Protein AF-A0A0B7K736-F1 (afdb_monomer)

Nearest PDB structures (foldseek):
  8ovt-assembly2_B  TM=6.901E-01  e=2.475E-11  Yersinia enterocolitica
  8ovs-assembly2_BBB  TM=6.634E-01  e=2.984E-11  Yersinia enterocolitica
  4mix-assembly2_B  TM=6.981E-01  e=1.420E-10  Photorhabdus asymbiotica subsp. asymbiotica ATCC 43949
  8ovs-assembly1_AAA  TM=6.621E-01  e=4.916E-11  Yersinia enterocolitica
  7zvj-assembly1_B  TM=5.392E-01  e=9.570E-04  Homo sapiens

Solvent-accessible surface area (backbone atoms only — not comparable to full-atom values): 18495 Å² total; per-residue (Å²): 129,91,83,79,94,80,87,85,88,77,87,84,77,88,79,85,80,90,81,75,97,64,88,80,68,87,52,52,65,81,73,78,85,68,88,83,64,77,64,43,66,64,52,42,43,67,34,39,39,30,68,36,69,93,41,80,76,68,61,69,75,69,45,54,34,42,51,34,46,53,70,52,33,73,88,38,50,76,44,78,34,24,42,68,55,45,53,52,48,48,54,71,77,38,62,90,37,61,67,59,48,53,50,62,74,37,44,69,53,63,59,49,41,49,41,47,46,53,33,56,45,32,26,69,63,20,9,32,43,36,43,42,49,31,35,44,70,44,39,72,81,70,74,53,56,57,87,43,18,63,56,40,36,35,40,42,19,29,64,41,34,39,83,95,55,75,86,51,92,75,47,88,46,50,34,29,37,36,73,59,42,39,36,23,13,49,61,38,70,57,28,58,53,47,51,53,49,25,52,51,40,50,50,54,49,31,61,77,66,73,45,58,60,78,75,49,69,78,93,46,71,53,54,43,27,53,26,41,27,40,44,40,49,31,54,46,52,50,54,53,33,27,75,66,37,74,81,64,82,54,49,56,80,61,50,88,47,86,61,38,32,38,36,76,39,33,38,38,40,22,37,27,22,40,28,26,57,37,98,52,55,85,24,56,60,87,82,66,80,59,92,68,32,35,27,30,65,67,78,73,57,80,79,59,76,84,70,67,76,83,77,89,76,84,82,79,85,80,78,88,129

Structure (mmCIF, N/CA/C/O backbone):
data_AF-A0A0B7K736-F1
#
_entry.id   AF-A0A0B7K736-F1
#
loop_
_atom_site.group_PDB
_atom_site.id
_atom_site.type_symbol
_atom_site.label_atom_id
_atom_site.label_alt_id
_atom_site.label_comp_id
_atom_site.label_asym_id
_atom_site.label_entity_id
_atom_site.label_seq_id
_atom_site.pdbx_PDB_ins_code
_atom_site.Cartn_x
_atom_site.Cartn_y
_atom_site.Cartn_z
_atom_site.occupancy
_atom_site.B_iso_or_equiv
_atom_site.auth_seq_id
_atom_site.auth_comp_id
_atom_site.auth_asym_id
_atom_site.auth_atom_id
_atom_site.pdbx_PDB_model_num
ATOM 1 N N . MET A 1 1 ? 11.715 0.393 30.529 1.00 27.55 1 MET A N 1
ATOM 2 C CA . MET A 1 1 ? 12.473 -0.880 30.480 1.00 27.55 1 MET A CA 1
ATOM 3 C C . MET A 1 1 ? 12.121 -1.551 29.162 1.00 27.55 1 MET A C 1
ATOM 5 O O . MET A 1 1 ? 10.945 -1.499 28.830 1.00 27.55 1 MET A O 1
ATOM 9 N N . PRO A 1 2 ? 13.074 -2.074 28.374 1.00 26.97 2 PRO A N 1
ATOM 10 C CA . PRO A 1 2 ? 12.744 -2.653 27.073 1.00 26.97 2 PRO A CA 1
ATOM 11 C C . PRO A 1 2 ? 11.908 -3.926 27.270 1.00 26.97 2 PRO A C 1
ATOM 13 O O . PRO A 1 2 ? 12.270 -4.786 28.073 1.00 26.97 2 PRO A O 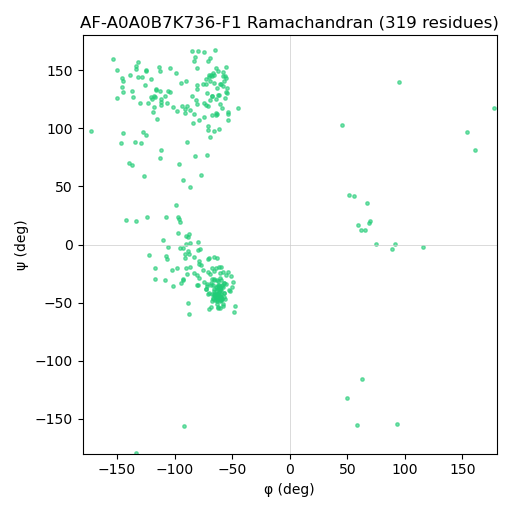1
ATOM 16 N N . VAL A 1 3 ? 10.763 -3.993 26.589 1.00 30.11 3 VAL A N 1
ATOM 17 C CA . VAL A 1 3 ? 9.791 -5.093 26.674 1.00 30.11 3 VAL A CA 1
ATOM 18 C C . VAL A 1 3 ? 10.262 -6.253 25.792 1.00 30.11 3 VAL A C 1
ATOM 20 O O . VAL A 1 3 ? 10.722 -6.053 24.670 1.00 30.11 3 VAL A O 1
ATOM 23 N N . ASN A 1 4 ? 10.208 -7.462 26.349 1.00 25.94 4 ASN A N 1
ATOM 24 C CA . ASN A 1 4 ? 10.739 -8.702 25.789 1.00 25.94 4 ASN A CA 1
ATOM 25 C C . ASN A 1 4 ? 9.665 -9.420 24.946 1.00 25.94 4 ASN A C 1
ATOM 27 O O . ASN A 1 4 ? 8.648 -9.844 25.490 1.00 25.94 4 ASN A O 1
ATOM 31 N N . PHE A 1 5 ? 9.898 -9.567 23.637 1.00 31.62 5 PHE A N 1
ATOM 32 C CA . PHE A 1 5 ? 8.978 -10.160 22.651 1.00 31.62 5 PHE A CA 1
ATOM 33 C C . PHE A 1 5 ? 9.100 -11.693 22.536 1.00 31.62 5 PHE A C 1
ATOM 35 O O . PHE A 1 5 ? 9.180 -12.250 21.445 1.00 31.62 5 PHE A O 1
ATOM 42 N N . GLU A 1 6 ? 9.070 -12.411 23.656 1.00 30.95 6 GLU A N 1
ATOM 43 C CA . GLU A 1 6 ? 8.929 -13.871 23.641 1.00 30.95 6 GLU A CA 1
ATOM 44 C C . GLU A 1 6 ? 7.740 -14.299 24.498 1.00 30.95 6 GLU A C 1
ATOM 46 O O . GLU A 1 6 ? 7.874 -14.470 25.709 1.00 30.95 6 GLU A O 1
ATOM 51 N N . ARG A 1 7 ? 6.578 -14.478 23.849 1.00 29.58 7 ARG A N 1
ATOM 52 C CA . ARG A 1 7 ? 5.563 -15.531 24.091 1.00 29.58 7 ARG A CA 1
ATOM 53 C C . ARG A 1 7 ? 4.178 -15.071 23.649 1.00 29.58 7 ARG A C 1
ATOM 55 O O . ARG A 1 7 ? 3.442 -14.525 24.455 1.00 29.58 7 ARG A O 1
ATOM 62 N N . LEU A 1 8 ? 3.773 -15.449 22.441 1.00 30.67 8 LEU A N 1
ATOM 63 C CA . LEU A 1 8 ? 2.373 -15.751 22.136 1.00 30.67 8 LEU A CA 1
ATOM 64 C C . LEU A 1 8 ? 2.351 -16.896 21.114 1.00 30.67 8 LEU A C 1
ATOM 66 O O . LEU A 1 8 ? 2.547 -16.687 19.923 1.00 30.67 8 LEU A O 1
ATOM 70 N N . HIS A 1 9 ? 2.192 -18.130 21.597 1.00 29.41 9 HIS A N 1
ATOM 71 C CA . HIS A 1 9 ? 1.793 -19.269 20.768 1.00 29.41 9 HIS A CA 1
ATOM 72 C C . HIS A 1 9 ? 0.285 -19.454 20.951 1.00 29.41 9 HIS A C 1
ATOM 74 O O . HIS A 1 9 ? -0.160 -19.786 22.049 1.00 29.41 9 HIS A O 1
ATOM 80 N N . SER A 1 10 ? -0.485 -19.245 19.884 1.00 29.62 10 SER A N 1
ATOM 81 C CA . SER A 1 10 ? -1.854 -19.756 19.745 1.00 29.62 10 SER A CA 1
ATOM 82 C C . SER A 1 10 ? -1.878 -20.811 18.632 1.00 29.62 10 SER A C 1
ATOM 84 O O . SER A 1 10 ? -1.040 -20.747 17.732 1.00 29.62 10 SER A O 1
ATOM 86 N N . PRO A 1 11 ? -2.760 -21.821 18.720 1.00 28.23 11 PRO A N 1
ATOM 87 C CA . PRO A 1 11 ? -2.619 -23.072 17.980 1.00 28.23 11 PRO A CA 1
ATOM 88 C C . PRO A 1 11 ? -2.889 -22.904 16.480 1.00 28.23 11 PRO A C 1
ATOM 90 O O . PRO A 1 11 ? -3.916 -22.361 16.076 1.00 28.23 11 PRO A O 1
ATOM 93 N N . GLU A 1 12 ? -1.964 -23.410 15.664 1.00 29.53 12 GLU A N 1
ATOM 94 C CA . GLU A 1 12 ? -2.077 -23.473 14.208 1.00 29.53 12 GLU A CA 1
ATOM 95 C C . GLU A 1 12 ? -3.186 -24.452 13.790 1.00 29.53 12 GLU A C 1
ATOM 97 O O . GLU A 1 12 ? -3.209 -25.614 14.201 1.00 29.53 12 GLU A O 1
ATOM 102 N N . VAL A 1 13 ? -4.105 -23.983 12.944 1.00 29.64 13 VAL A N 1
ATOM 103 C CA . VAL A 1 13 ? -5.020 -24.842 12.184 1.00 29.64 13 VAL A CA 1
ATOM 104 C C . VAL A 1 13 ? -4.251 -25.347 10.957 1.00 29.64 13 VAL A C 1
ATOM 106 O O . VAL A 1 13 ? -3.737 -24.519 10.202 1.00 29.64 13 VAL A O 1
ATOM 109 N N . PRO A 1 14 ? -4.135 -26.666 10.726 1.00 27.55 14 PRO A N 1
ATOM 110 C CA . PRO A 1 14 ? -3.325 -27.180 9.631 1.00 27.55 14 PRO A CA 1
ATOM 111 C C . PRO A 1 14 ? -4.017 -26.933 8.286 1.00 27.55 14 PRO A C 1
ATOM 113 O O . PRO A 1 14 ? -5.113 -27.433 8.034 1.00 27.55 14 PRO A O 1
ATOM 116 N N . VAL A 1 15 ? -3.350 -26.182 7.409 1.00 32.53 15 VAL A N 1
ATOM 117 C CA . VAL A 1 15 ? -3.681 -26.095 5.982 1.00 32.53 15 VAL A CA 1
ATOM 118 C C . VAL A 1 15 ? -2.865 -27.168 5.266 1.00 32.53 15 VAL A C 1
ATOM 120 O O . VAL A 1 15 ? -1.637 -27.118 5.251 1.00 32.53 15 VAL A O 1
ATOM 123 N N . THR A 1 16 ? -3.534 -28.176 4.712 1.00 29.05 16 THR A N 1
ATOM 124 C CA . THR A 1 16 ? -2.887 -29.241 3.939 1.00 29.05 16 THR A CA 1
ATOM 125 C C . THR A 1 16 ? -2.569 -28.740 2.531 1.00 29.05 16 THR A C 1
ATOM 127 O O . THR A 1 16 ? -3.473 -28.599 1.709 1.00 29.05 16 THR A O 1
ATOM 130 N N . TYR A 1 17 ? -1.289 -28.490 2.253 1.00 36.19 17 TYR A N 1
ATOM 131 C CA . TYR A 1 17 ? -0.760 -28.226 0.912 1.00 36.19 17 TYR A CA 1
ATOM 132 C C . TYR A 1 17 ? -0.195 -29.516 0.304 1.00 36.19 17 TYR A C 1
ATOM 134 O O . TYR A 1 17 ? 1.014 -29.661 0.135 1.00 36.19 17 TYR A O 1
ATOM 142 N N . ASP A 1 18 ? -1.066 -30.468 -0.024 1.00 32.75 18 ASP A N 1
ATOM 143 C CA . ASP A 1 18 ? -0.660 -31.655 -0.782 1.00 32.75 18 ASP A CA 1
ATOM 144 C C . ASP A 1 18 ? -0.791 -31.379 -2.284 1.00 32.75 18 ASP A C 1
ATOM 146 O O . ASP A 1 18 ? -1.847 -31.595 -2.879 1.00 32.75 18 ASP A O 1
ATOM 150 N N . ASN A 1 19 ? 0.287 -30.832 -2.862 1.00 31.78 19 ASN A N 1
ATOM 151 C CA . ASN A 1 19 ? 0.859 -31.162 -4.182 1.00 31.78 19 ASN A CA 1
ATOM 152 C C . ASN A 1 19 ? 1.766 -30.023 -4.685 1.00 31.78 19 ASN A C 1
ATOM 154 O O . ASN A 1 19 ? 1.366 -29.231 -5.533 1.00 31.78 19 ASN A O 1
ATOM 158 N N . LEU A 1 20 ? 3.016 -29.975 -4.218 1.00 34.75 20 LEU A N 1
ATOM 159 C CA . LEU A 1 20 ? 4.097 -29.251 -4.899 1.00 34.75 20 LEU A CA 1
ATOM 160 C C . LEU A 1 20 ? 5.342 -30.138 -4.947 1.00 34.75 20 LEU A C 1
ATOM 162 O O . LEU A 1 20 ? 6.200 -30.121 -4.067 1.00 34.75 20 LEU A O 1
ATOM 166 N N . ALA A 1 21 ? 5.429 -30.948 -5.999 1.00 35.91 21 ALA A N 1
ATOM 167 C CA . ALA A 1 21 ? 6.662 -31.612 -6.387 1.00 35.91 21 ALA A CA 1
ATOM 168 C C . ALA A 1 21 ? 7.529 -30.646 -7.212 1.00 35.91 21 ALA A C 1
ATOM 170 O O . ALA A 1 21 ? 7.598 -30.769 -8.426 1.00 35.91 21 ALA A O 1
ATOM 171 N N . SER A 1 22 ? 8.177 -29.695 -6.536 1.00 36.41 22 SER A N 1
ATOM 172 C CA . SER A 1 22 ? 9.460 -29.079 -6.918 1.00 36.41 22 SER A CA 1
ATOM 173 C C . SER A 1 22 ? 9.793 -28.006 -5.887 1.00 36.41 22 SER A C 1
ATOM 175 O O . SER A 1 22 ? 9.049 -27.043 -5.737 1.00 36.41 22 SER A O 1
ATOM 177 N N . THR A 1 23 ? 10.897 -28.161 -5.164 1.00 34.38 23 THR A N 1
ATOM 178 C CA . THR A 1 23 ? 11.440 -27.115 -4.292 1.00 34.38 23 THR A CA 1
ATOM 179 C C . THR A 1 23 ? 11.732 -25.863 -5.136 1.00 34.38 23 THR A C 1
ATOM 181 O O . THR A 1 23 ? 12.569 -25.966 -6.039 1.00 34.38 23 THR A O 1
ATOM 184 N N . PRO A 1 24 ? 11.091 -24.703 -4.891 1.00 34.94 24 PRO A N 1
ATOM 185 C CA . PRO A 1 24 ? 11.403 -23.482 -5.628 1.00 34.94 24 PRO A CA 1
ATOM 186 C C . PRO A 1 24 ? 12.795 -22.970 -5.243 1.00 34.94 24 PRO A C 1
ATOM 188 O O . PRO A 1 24 ? 13.205 -23.048 -4.081 1.00 34.94 24 PRO A O 1
ATOM 191 N N . LYS A 1 25 ? 13.541 -22.474 -6.232 1.00 39.88 25 LYS A N 1
ATOM 192 C CA . LYS A 1 25 ? 14.768 -21.698 -6.012 1.00 39.88 25 LYS A CA 1
ATOM 193 C C . LYS A 1 25 ? 14.379 -20.255 -5.679 1.00 39.88 25 LYS A C 1
ATOM 195 O O . LYS A 1 25 ? 13.341 -19.788 -6.127 1.00 39.88 25 LYS A O 1
ATOM 200 N N . LEU A 1 26 ? 15.236 -19.586 -4.910 1.00 41.50 26 LEU A N 1
ATOM 201 C CA . LEU A 1 26 ? 15.094 -18.192 -4.493 1.00 41.50 26 LEU A CA 1
ATOM 202 C C . LEU A 1 26 ? 14.676 -17.296 -5.669 1.00 41.50 26 LEU A C 1
ATOM 204 O O . LEU A 1 26 ? 15.454 -17.212 -6.615 1.00 41.50 26 LEU A O 1
ATOM 208 N N . GLY A 1 27 ? 13.493 -16.674 -5.570 1.00 51.84 27 GLY A N 1
ATOM 209 C CA . GLY A 1 27 ? 12.915 -15.716 -6.522 1.00 51.84 27 GLY A CA 1
ATOM 210 C C . GLY A 1 27 ? 13.017 -16.143 -7.987 1.00 51.84 27 GLY A C 1
ATOM 211 O O . GLY A 1 27 ? 14.066 -15.989 -8.610 1.00 51.84 27 GLY A O 1
ATOM 212 N N . GLU A 1 28 ? 11.928 -16.633 -8.579 1.00 63.75 28 GLU A N 1
ATOM 213 C CA . GLU A 1 28 ? 11.922 -16.821 -10.030 1.00 63.75 28 GLU A CA 1
ATOM 214 C C . GLU A 1 28 ? 12.048 -15.449 -10.696 1.00 63.75 28 GLU A C 1
ATOM 216 O O . GLU A 1 28 ? 11.191 -14.573 -10.549 1.00 63.75 28 GLU A O 1
ATOM 221 N N . VAL A 1 29 ? 13.188 -15.250 -11.357 1.00 57.66 29 VAL A N 1
ATOM 222 C CA . VAL A 1 29 ? 13.453 -14.082 -12.185 1.00 57.66 29 VAL A CA 1
ATOM 223 C C . VAL A 1 29 ? 12.445 -14.090 -13.321 1.00 57.66 29 VAL A C 1
ATOM 225 O O . VAL A 1 29 ? 12.332 -15.079 -14.048 1.00 57.66 29 VAL A O 1
ATOM 228 N N . VAL A 1 30 ? 11.756 -12.968 -13.513 1.00 63.84 30 VAL A N 1
ATOM 229 C CA . VAL A 1 30 ? 10.909 -12.759 -14.687 1.00 63.84 30 VAL A CA 1
ATOM 230 C C . VAL A 1 30 ? 11.808 -12.547 -15.915 1.00 63.84 30 VAL A C 1
ATOM 232 O O . VAL A 1 30 ? 12.014 -11.422 -16.363 1.00 63.84 30 VAL A O 1
ATOM 235 N N . SER A 1 31 ? 12.388 -13.617 -16.462 1.00 41.41 31 SER A N 1
ATOM 236 C CA . SER A 1 31 ? 13.171 -13.556 -17.702 1.00 41.41 31 SER A CA 1
ATOM 237 C C . SER A 1 31 ? 12.536 -14.409 -18.798 1.00 41.41 31 SER A C 1
ATOM 239 O O . SER A 1 31 ? 12.477 -15.629 -18.673 1.00 41.41 31 SER A O 1
ATOM 241 N N . GLY A 1 32 ? 12.141 -13.755 -19.896 1.00 47.31 32 GLY A N 1
ATOM 242 C CA . GLY A 1 32 ? 11.744 -14.386 -21.159 1.00 47.31 32 GLY A CA 1
ATOM 243 C C . GLY A 1 32 ? 10.241 -14.623 -21.330 1.00 47.31 32 GLY A C 1
ATOM 244 O O . GLY A 1 32 ? 9.538 -15.002 -20.402 1.00 47.31 32 GLY A O 1
ATOM 245 N N . GLU A 1 33 ? 9.747 -14.393 -22.547 1.00 42.97 33 GLU A N 1
ATOM 246 C CA . GLU A 1 33 ? 8.453 -14.909 -22.997 1.00 42.97 33 GLU A CA 1
ATOM 247 C C . GLU A 1 33 ? 8.542 -16.444 -23.009 1.00 42.97 33 GLU A C 1
ATOM 249 O O . GLU A 1 33 ? 9.287 -17.013 -23.810 1.00 42.97 33 GLU A O 1
ATOM 254 N N . GLU A 1 34 ? 7.821 -17.138 -22.124 1.00 50.16 34 GLU A N 1
ATOM 255 C CA . GLU A 1 34 ? 7.620 -18.578 -22.297 1.00 50.16 34 GLU A CA 1
ATOM 256 C C . GLU A 1 34 ? 6.669 -18.793 -23.482 1.00 50.16 34 GLU A C 1
ATOM 258 O O . GLU A 1 34 ? 5.447 -18.659 -23.369 1.00 50.16 34 GLU A O 1
ATOM 263 N N . GLU A 1 35 ? 7.242 -19.092 -24.653 1.00 42.97 35 GLU A N 1
ATOM 264 C CA . GLU A 1 35 ? 6.481 -19.471 -25.842 1.00 42.97 35 GLU A CA 1
ATOM 265 C C . GLU A 1 35 ? 5.541 -20.645 -25.509 1.00 42.97 35 GLU A C 1
ATOM 267 O O . GLU A 1 35 ? 5.979 -21.768 -25.260 1.00 42.97 35 GLU A O 1
ATOM 272 N N . GLY A 1 36 ? 4.228 -20.391 -25.530 1.00 49.69 36 GLY A N 1
ATOM 273 C CA . GLY A 1 36 ? 3.194 -21.424 -25.402 1.00 49.69 36 GLY A CA 1
ATOM 274 C C . GLY A 1 36 ? 2.298 -21.339 -24.164 1.00 49.69 36 GLY A C 1
ATOM 275 O O . GLY A 1 36 ? 1.364 -22.139 -24.065 1.00 49.69 36 GLY A O 1
ATOM 276 N N . VAL A 1 37 ? 2.507 -20.381 -23.255 1.00 51.75 37 VAL A N 1
ATOM 277 C CA . VAL A 1 37 ? 1.574 -20.139 -22.140 1.00 51.75 37 VAL A CA 1
ATOM 278 C C . VAL A 1 37 ? 0.389 -19.303 -22.633 1.00 51.75 37 VAL A C 1
ATOM 280 O O . VAL A 1 37 ? 0.553 -18.199 -23.147 1.00 51.75 37 VAL A O 1
ATOM 283 N N . VAL A 1 38 ? -0.829 -19.836 -22.498 1.00 51.16 38 VAL A N 1
ATOM 284 C CA . VAL A 1 38 ? -2.063 -19.070 -22.736 1.00 51.16 38 VAL A CA 1
ATOM 285 C C . VAL A 1 38 ? -2.194 -18.041 -21.607 1.00 51.16 38 VAL A C 1
ATOM 287 O O . VAL A 1 38 ? -2.197 -18.466 -20.449 1.00 51.16 38 VAL A O 1
ATOM 290 N N . PRO A 1 39 ? -2.315 -16.729 -21.894 1.00 55.59 39 PRO A N 1
ATOM 291 C CA . PRO A 1 39 ? -2.444 -15.718 -20.850 1.00 55.59 39 PRO A CA 1
ATOM 292 C C . PRO A 1 39 ? -3.631 -16.036 -19.936 1.00 55.59 39 PRO A C 1
ATOM 294 O O . PRO A 1 39 ? -4.753 -16.246 -20.406 1.00 55.59 39 PRO A O 1
ATOM 297 N N . GLY A 1 40 ? -3.380 -16.098 -18.629 1.00 64.19 40 GLY A N 1
ATOM 298 C CA . GLY A 1 40 ? -4.451 -16.103 -17.637 1.00 64.19 40 GLY A CA 1
ATOM 299 C C . GLY A 1 40 ? -5.111 -14.724 -17.567 1.00 64.19 40 GLY A C 1
ATOM 300 O O . GLY A 1 40 ? -4.499 -13.720 -17.917 1.00 64.19 40 GLY A O 1
ATOM 301 N N . ASN A 1 41 ? -6.351 -14.647 -17.085 1.00 83.31 41 ASN A N 1
ATOM 302 C CA . ASN A 1 41 ? -6.919 -13.350 -16.715 1.00 83.31 41 ASN A CA 1
ATOM 303 C C . ASN A 1 41 ? -6.258 -12.861 -15.420 1.00 83.31 41 ASN A C 1
ATOM 305 O O . ASN A 1 41 ? -6.026 -13.668 -14.518 1.00 83.31 41 ASN A O 1
ATOM 309 N N . SER A 1 42 ? -6.010 -11.551 -15.314 1.00 90.56 42 SER A N 1
ATOM 310 C CA . SER A 1 42 ? -5.527 -10.935 -14.073 1.00 90.56 42 SER A CA 1
ATOM 311 C C . SER A 1 42 ? -6.449 -11.270 -12.898 1.00 90.56 42 SER A C 1
ATOM 313 O O . SER A 1 42 ? -7.674 -11.163 -13.008 1.00 90.5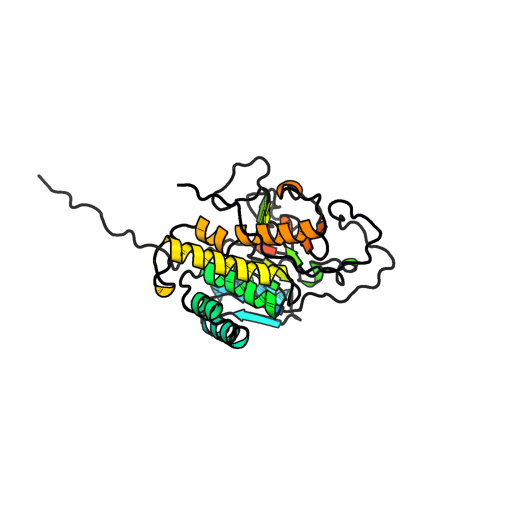6 42 SER A O 1
ATOM 315 N N . LEU A 1 43 ? -5.862 -11.640 -11.758 1.00 95.44 43 LEU A N 1
ATOM 316 C CA . LEU A 1 43 ? -6.588 -11.831 -10.498 1.00 95.44 43 LEU A CA 1
ATOM 317 C C . LEU A 1 43 ? -6.813 -10.517 -9.732 1.00 95.44 43 LEU A C 1
ATOM 319 O O . LEU A 1 43 ? -7.559 -10.501 -8.751 1.00 95.44 43 LEU A O 1
ATOM 323 N N . ILE A 1 44 ? -6.166 -9.427 -10.153 1.00 98.19 44 ILE A N 1
ATOM 324 C CA . ILE A 1 44 ? -6.284 -8.101 -9.544 1.00 98.19 44 ILE A CA 1
ATOM 325 C C . ILE A 1 44 ? -7.445 -7.354 -10.223 1.00 98.19 44 ILE A C 1
ATOM 327 O O . ILE A 1 44 ? -7.395 -7.136 -11.434 1.00 98.19 44 ILE A O 1
ATOM 331 N N . PRO A 1 45 ? -8.494 -6.951 -9.479 1.00 98.19 45 PRO A N 1
ATOM 332 C CA . PRO A 1 45 ? -9.627 -6.213 -10.034 1.00 98.19 45 PRO A CA 1
ATOM 333 C C . PRO A 1 45 ? -9.226 -4.897 -10.709 1.00 98.19 45 PRO A C 1
ATOM 335 O O . PRO A 1 45 ? -8.359 -4.177 -10.218 1.00 98.19 45 PRO A O 1
ATOM 338 N N . GLN A 1 46 ? -9.927 -4.526 -11.783 1.00 98.06 46 GLN A N 1
ATOM 339 C CA . GLN A 1 46 ? -9.725 -3.260 -12.502 1.00 98.06 46 GLN A CA 1
ATOM 340 C C . GLN A 1 46 ? -10.358 -2.066 -11.763 1.00 98.06 46 GLN A C 1
ATOM 342 O O . GLN A 1 46 ? -11.261 -1.393 -12.263 1.00 98.06 46 GLN A O 1
ATOM 347 N N . LYS A 1 47 ? -9.905 -1.832 -10.528 1.00 98.75 47 LYS A N 1
ATOM 348 C CA . LYS A 1 47 ? -10.346 -0.745 -9.647 1.00 98.75 47 LYS A CA 1
ATOM 349 C C . LYS A 1 47 ? -9.144 0.059 -9.175 1.00 98.75 47 LYS A C 1
ATOM 351 O O . LYS A 1 47 ? -8.130 -0.528 -8.810 1.00 98.75 47 LYS A O 1
ATOM 356 N N . ILE A 1 48 ? -9.263 1.382 -9.156 1.00 98.81 48 ILE A N 1
ATOM 357 C CA . ILE A 1 48 ? -8.252 2.307 -8.638 1.00 98.81 48 ILE A CA 1
ATOM 358 C C . ILE A 1 48 ? -8.846 3.078 -7.465 1.00 98.81 48 ILE A C 1
ATOM 360 O O . ILE A 1 48 ? -9.897 3.713 -7.584 1.00 98.81 48 ILE A O 1
ATOM 364 N N . TRP A 1 49 ? -8.128 3.062 -6.351 1.00 98.69 49 TRP A N 1
ATOM 365 C CA . TRP A 1 49 ? -8.480 3.719 -5.105 1.00 98.69 49 TRP A CA 1
ATOM 366 C C . TRP A 1 49 ? -7.437 4.776 -4.768 1.00 98.69 49 TRP A C 1
ATOM 368 O O . TRP A 1 49 ? -6.249 4.476 -4.666 1.00 98.69 49 TRP A O 1
ATOM 378 N N . GLN A 1 50 ? -7.888 6.002 -4.529 1.00 97.88 50 GLN A N 1
ATOM 379 C CA . GLN A 1 50 ? -7.077 7.039 -3.893 1.00 97.88 50 GLN A CA 1
ATOM 380 C C . GLN A 1 50 ? -7.820 7.569 -2.670 1.00 97.88 50 GLN A C 1
ATOM 382 O O . GLN A 1 50 ? -9.052 7.576 -2.644 1.00 97.88 50 GLN A O 1
ATOM 387 N N . ILE A 1 51 ? -7.092 8.001 -1.641 1.00 95.94 51 ILE A N 1
ATOM 388 C CA . ILE A 1 51 ? -7.673 8.419 -0.360 1.00 95.94 51 ILE A CA 1
ATOM 389 C C . ILE A 1 51 ? -7.395 9.902 -0.109 1.00 95.94 51 ILE A C 1
ATOM 391 O O . ILE A 1 51 ? -6.267 10.363 -0.237 1.00 95.94 51 ILE A O 1
ATOM 395 N N . MET A 1 52 ? -8.441 10.629 0.290 1.00 90.69 52 MET A N 1
ATOM 396 C CA . MET A 1 52 ? -8.393 12.008 0.779 1.00 90.69 52 MET A CA 1
ATOM 397 C C . MET A 1 52 ? -9.292 12.153 2.007 1.00 90.69 52 MET A C 1
ATOM 399 O O . MET A 1 52 ? -10.341 12.802 1.982 1.00 90.69 52 MET A O 1
ATOM 403 N N . VAL A 1 53 ? -8.879 11.522 3.108 1.00 80.94 53 VAL A N 1
ATOM 404 C CA . VAL A 1 53 ? -9.519 11.749 4.408 1.00 80.94 53 VAL A CA 1
ATOM 405 C C . VAL A 1 53 ? -9.269 13.185 4.876 1.00 80.94 53 VAL A C 1
ATOM 407 O O . VAL A 1 53 ? -8.242 13.793 4.580 1.00 80.94 53 VAL A O 1
ATOM 410 N N . ASN A 1 54 ? -10.233 13.740 5.602 1.00 78.81 54 ASN A N 1
ATOM 411 C CA . ASN A 1 54 ? -10.275 15.115 6.111 1.00 78.81 54 ASN A CA 1
ATOM 412 C C . ASN A 1 54 ? -10.356 16.222 5.050 1.00 78.81 54 ASN A C 1
ATOM 414 O O . ASN A 1 54 ? -10.229 17.401 5.380 1.00 78.81 54 ASN A O 1
ATOM 418 N N . ASN A 1 55 ? -10.633 15.875 3.792 1.00 79.19 55 ASN A N 1
ATOM 419 C CA . ASN A 1 55 ? -10.922 16.850 2.750 1.00 79.19 55 ASN A CA 1
ATOM 420 C C . ASN A 1 55 ? -11.948 16.298 1.751 1.00 79.19 55 ASN A C 1
ATOM 422 O O . ASN A 1 55 ? -11.590 15.735 0.720 1.00 79.19 55 ASN A O 1
ATOM 426 N N . ASP A 1 56 ? -13.237 16.476 2.054 1.00 80.94 56 ASP A N 1
ATOM 427 C CA . ASP A 1 56 ? -14.325 15.983 1.199 1.00 80.94 56 ASP A CA 1
ATOM 428 C C . ASP A 1 56 ? -14.485 16.760 -0.121 1.00 80.94 56 ASP A C 1
ATOM 430 O O . ASP A 1 56 ? -15.189 16.303 -1.020 1.00 80.94 56 ASP A O 1
ATOM 434 N N . ASN A 1 57 ? -13.842 17.924 -0.257 1.00 82.31 57 ASN A N 1
ATOM 435 C CA . ASN A 1 57 ? -13.895 18.739 -1.468 1.00 82.31 57 ASN A CA 1
ATOM 436 C C . ASN A 1 57 ? -12.510 19.332 -1.783 1.00 82.31 57 ASN A C 1
ATOM 438 O O . ASN A 1 57 ? -12.301 20.537 -1.598 1.00 82.31 57 ASN A O 1
ATOM 442 N N . PRO A 1 58 ? -11.546 18.492 -2.205 1.00 83.75 58 PRO A N 1
ATOM 443 C CA . PRO A 1 58 ? -10.184 18.936 -2.444 1.00 83.75 58 PRO A CA 1
ATOM 444 C C . PRO A 1 58 ? -10.108 19.881 -3.643 1.00 83.75 58 PRO A C 1
ATOM 446 O O . PRO A 1 58 ? -10.814 19.714 -4.639 1.00 83.75 58 PRO A O 1
ATOM 449 N N . ASP A 1 59 ? -9.209 20.863 -3.552 1.00 86.19 59 ASP A N 1
ATOM 450 C CA . ASP A 1 59 ? -8.847 21.706 -4.690 1.00 86.19 59 ASP A CA 1
ATOM 451 C C . ASP A 1 59 ? -8.374 20.808 -5.853 1.00 86.19 59 ASP A C 1
ATOM 453 O O . ASP A 1 59 ? -7.539 19.925 -5.624 1.00 86.19 59 ASP A O 1
ATOM 457 N N . PRO A 1 60 ? -8.869 21.002 -7.091 1.00 86.69 60 PRO A N 1
ATOM 458 C CA . PRO A 1 60 ? -8.419 20.245 -8.257 1.00 86.69 60 PRO A CA 1
ATOM 459 C C . PRO A 1 60 ? -6.897 20.197 -8.455 1.00 86.69 60 PRO A C 1
ATOM 461 O O . PRO A 1 60 ? -6.400 19.227 -9.026 1.00 86.69 60 PRO A O 1
ATOM 464 N N . GLU A 1 61 ? -6.149 21.200 -7.987 1.00 89.00 61 GLU A N 1
ATOM 465 C CA . GLU A 1 61 ? -4.682 21.197 -8.042 1.00 89.00 61 GLU A CA 1
ATOM 466 C C . GLU A 1 61 ? -4.052 20.135 -7.131 1.00 89.00 61 GLU A C 1
ATOM 468 O O . GLU A 1 61 ? -3.007 19.581 -7.468 1.00 89.00 61 GLU A O 1
ATOM 473 N N . ILE A 1 62 ? -4.701 19.783 -6.015 1.00 86.94 62 ILE A N 1
ATOM 474 C CA . ILE A 1 62 ? -4.266 18.677 -5.145 1.00 86.94 62 ILE A CA 1
ATOM 475 C C . ILE A 1 62 ? -4.401 17.334 -5.880 1.00 86.94 62 ILE A C 1
ATOM 477 O O . ILE A 1 62 ? -3.607 16.428 -5.659 1.00 86.94 62 ILE A O 1
ATOM 481 N N . LEU A 1 63 ? -5.365 17.225 -6.800 1.00 90.56 63 LEU A N 1
ATOM 482 C CA . LEU A 1 63 ? -5.614 16.039 -7.627 1.00 90.56 63 LEU A CA 1
ATOM 483 C C . LEU A 1 63 ? -4.926 16.119 -8.999 1.00 90.56 63 LEU A C 1
ATOM 485 O O . LEU A 1 63 ? -5.329 15.443 -9.950 1.00 90.56 63 LEU A O 1
ATOM 489 N N . ARG A 1 64 ? -3.913 16.977 -9.162 1.00 93.56 64 ARG A N 1
ATOM 490 C CA . ARG A 1 64 ? -3.228 17.125 -10.451 1.00 93.56 64 ARG A CA 1
ATOM 491 C C . ARG A 1 64 ? -2.649 15.794 -10.931 1.00 93.56 64 ARG A C 1
ATOM 493 O O . ARG A 1 64 ? -2.788 15.481 -12.113 1.00 93.56 64 ARG A O 1
ATOM 500 N N . ASP A 1 65 ? -2.050 15.023 -10.030 1.00 94.44 65 ASP A N 1
ATOM 501 C CA . ASP A 1 65 ? -1.323 13.804 -10.387 1.00 94.44 65 ASP A CA 1
ATOM 502 C C . ASP A 1 65 ? -2.283 12.612 -10.612 1.00 94.44 65 ASP A C 1
ATOM 504 O O . ASP A 1 65 ? -2.046 11.800 -11.511 1.00 94.44 65 ASP A O 1
ATOM 508 N N . THR A 1 66 ? -3.472 12.614 -9.982 1.00 95.56 66 THR A N 1
ATOM 509 C CA . THR A 1 66 ? -4.617 11.724 -10.292 1.00 95.56 66 THR A CA 1
ATOM 510 C C . THR A 1 66 ? -4.966 11.683 -11.783 1.00 95.56 66 THR A C 1
ATOM 512 O O . THR A 1 66 ? -5.390 10.648 -12.299 1.00 95.56 66 THR A O 1
ATOM 515 N N . LYS A 1 67 ? -4.771 12.786 -12.522 1.00 96.19 67 LYS A N 1
ATOM 516 C CA . LYS A 1 67 ? -5.063 12.842 -13.967 1.00 96.19 67 LYS A CA 1
ATOM 517 C C . LYS A 1 67 ? -4.302 11.771 -14.752 1.00 96.19 67 LYS A C 1
ATOM 519 O O . LYS A 1 67 ? -4.834 11.260 -15.735 1.00 96.19 67 LYS A O 1
ATOM 524 N N . SER A 1 68 ? -3.087 11.423 -14.323 1.00 97.69 68 SER A N 1
ATOM 525 C CA . SER A 1 68 ? -2.287 10.371 -14.959 1.00 97.69 68 SER A CA 1
ATOM 526 C C . SER A 1 68 ? -2.927 8.991 -14.796 1.00 97.69 68 SER A C 1
ATOM 528 O O . SER A 1 68 ? -3.050 8.264 -15.779 1.00 97.69 68 SER A O 1
ATOM 530 N N . TRP A 1 69 ? -3.428 8.672 -13.598 1.00 98.25 69 TRP A N 1
ATOM 531 C CA . TRP A 1 69 ? -4.127 7.422 -13.306 1.00 98.25 69 TRP A CA 1
ATOM 532 C C . TRP A 1 69 ? -5.376 7.253 -14.168 1.00 98.25 69 TRP A C 1
ATOM 534 O O . TRP A 1 69 ? -5.544 6.205 -14.785 1.00 98.25 69 TRP A O 1
ATOM 544 N N . LEU A 1 70 ? -6.198 8.300 -14.285 1.00 97.62 70 LEU A N 1
ATOM 545 C CA . LEU A 1 70 ? -7.399 8.285 -15.128 1.00 97.62 70 LEU A CA 1
ATOM 546 C C . LEU A 1 70 ? -7.069 8.159 -16.621 1.00 97.62 70 LEU A C 1
ATOM 548 O O . LEU A 1 70 ? -7.726 7.420 -17.347 1.00 97.62 70 LEU A O 1
ATOM 552 N N . ALA A 1 71 ? -6.050 8.882 -17.095 1.00 97.69 71 ALA A N 1
ATOM 553 C CA . ALA A 1 71 ? -5.684 8.890 -18.509 1.00 97.69 71 ALA A CA 1
ATOM 554 C C . ALA A 1 71 ? -5.031 7.577 -18.967 1.00 97.69 71 ALA A C 1
ATOM 556 O O . ALA A 1 71 ? -5.196 7.181 -20.119 1.00 97.69 71 ALA A O 1
ATOM 557 N N . ARG A 1 72 ? -4.266 6.919 -18.087 1.00 97.75 72 ARG A N 1
ATOM 558 C CA . ARG A 1 72 ? -3.574 5.658 -18.389 1.00 97.75 72 ARG A CA 1
ATOM 559 C C . ARG A 1 72 ? -4.472 4.433 -18.239 1.00 97.75 72 ARG A C 1
ATOM 561 O O . ARG A 1 72 ? -4.194 3.431 -18.882 1.00 97.75 72 ARG A O 1
ATOM 568 N N . ASN A 1 73 ? -5.525 4.516 -17.429 1.00 97.94 73 ASN A N 1
ATOM 569 C CA . ASN A 1 73 ? -6.361 3.377 -17.053 1.00 97.94 73 ASN A CA 1
ATOM 570 C C . ASN A 1 73 ? -7.840 3.676 -17.339 1.00 97.94 73 ASN A C 1
ATOM 572 O O . ASN A 1 73 ? -8.672 3.683 -16.437 1.00 97.94 73 ASN A O 1
ATOM 576 N N . ILE A 1 74 ? -8.162 3.971 -18.603 1.00 96.56 74 ILE A N 1
ATOM 577 C CA . ILE A 1 74 ? -9.502 4.421 -19.020 1.00 96.56 74 ILE A CA 1
ATOM 578 C C . ILE A 1 74 ? -10.615 3.407 -18.716 1.00 96.56 74 ILE A C 1
ATOM 580 O O . ILE A 1 74 ? -11.747 3.805 -18.448 1.00 96.56 74 ILE A O 1
ATOM 584 N N . ASP A 1 75 ? -10.279 2.118 -18.725 1.00 95.44 75 ASP A N 1
ATOM 585 C CA . ASP A 1 75 ? -11.221 1.021 -18.494 1.00 95.44 75 ASP A CA 1
ATOM 586 C C . ASP A 1 75 ? -11.336 0.631 -17.007 1.00 95.44 75 ASP A C 1
ATOM 588 O O . ASP A 1 75 ? -12.092 -0.275 -16.663 1.00 95.44 75 ASP A O 1
ATOM 592 N N . TYR A 1 76 ? -10.606 1.311 -16.113 1.00 98.19 76 TYR A N 1
ATOM 593 C CA . TYR A 1 76 ? -10.636 1.037 -14.677 1.00 98.19 76 TYR A CA 1
ATOM 594 C C . TYR A 1 76 ? -11.705 1.876 -13.974 1.00 98.19 76 TYR A C 1
ATOM 596 O O . TYR A 1 76 ? -11.869 3.073 -14.224 1.00 98.19 76 TYR A O 1
ATOM 604 N N . GLU A 1 77 ? -12.394 1.265 -13.012 1.00 98.44 77 GLU A N 1
ATOM 605 C CA . GLU A 1 77 ? -13.258 2.001 -12.092 1.00 98.44 77 GLU A CA 1
ATOM 606 C C . GLU A 1 77 ? -12.389 2.815 -11.128 1.00 98.44 77 GLU A C 1
ATOM 608 O O . GLU A 1 77 ? -11.601 2.257 -10.368 1.00 98.44 77 GLU A O 1
ATOM 613 N N . TYR A 1 78 ? -12.537 4.138 -11.130 1.00 98.31 78 TYR A N 1
ATOM 614 C CA . TYR A 1 78 ? -11.800 5.018 -10.228 1.00 98.31 78 TYR A CA 1
ATOM 615 C C . TYR A 1 78 ? -12.677 5.517 -9.079 1.00 98.31 78 TYR A C 1
ATOM 617 O O . TYR A 1 78 ? -13.749 6.086 -9.304 1.00 98.31 78 TYR A O 1
ATOM 625 N N . THR A 1 79 ? -12.165 5.414 -7.851 1.00 98.00 79 THR A N 1
ATOM 626 C CA . THR A 1 79 ? -12.787 6.002 -6.664 1.00 98.00 79 THR A CA 1
ATOM 627 C C . THR A 1 79 ? -11.794 6.822 -5.843 1.00 98.00 79 THR A C 1
ATOM 629 O O . THR A 1 79 ? -10.821 6.307 -5.296 1.00 98.00 79 THR A O 1
ATOM 632 N N . LEU A 1 80 ? -12.123 8.107 -5.665 1.00 97.06 80 LEU A N 1
ATOM 633 C CA . LEU A 1 80 ? -11.560 8.939 -4.603 1.00 97.06 80 LEU A CA 1
ATOM 634 C C . LEU A 1 80 ? -12.387 8.765 -3.322 1.00 97.06 80 LEU A C 1
ATOM 636 O O . LEU A 1 80 ? -13.575 9.124 -3.287 1.00 97.06 80 LEU A O 1
ATOM 640 N N . MET A 1 81 ? -11.750 8.219 -2.291 1.00 97.00 81 MET A N 1
ATOM 641 C CA . MET A 1 81 ? -12.303 7.986 -0.962 1.00 97.00 81 MET A CA 1
ATOM 642 C C . MET A 1 81 ? -12.186 9.256 -0.120 1.00 97.00 81 MET A C 1
ATOM 644 O O . MET A 1 81 ? -11.106 9.623 0.340 1.00 97.00 81 MET A O 1
ATOM 648 N N . SER A 1 82 ? -13.316 9.937 0.050 1.00 93.75 82 SER A N 1
ATOM 649 C CA . SER A 1 82 ? -13.465 11.076 0.957 1.00 93.75 82 SER A CA 1
ATOM 650 C C . SER A 1 82 ? -13.769 10.588 2.378 1.00 93.75 82 SER A C 1
ATOM 652 O O . SER A 1 82 ? -14.161 9.434 2.530 1.00 93.75 82 SER A O 1
ATOM 654 N N . THR A 1 83 ? -13.681 11.441 3.406 1.00 92.56 83 THR A N 1
ATOM 655 C CA . THR A 1 83 ? -14.029 11.064 4.794 1.00 92.56 83 THR A CA 1
ATOM 656 C C . THR A 1 83 ? -15.370 10.343 4.860 1.00 92.56 83 THR A C 1
ATOM 658 O O . THR A 1 83 ? -15.448 9.216 5.343 1.00 92.56 83 THR A O 1
ATOM 661 N N . LYS A 1 84 ? -16.410 10.954 4.280 1.00 93.06 84 LYS A N 1
ATOM 662 C CA . LYS A 1 84 ? -17.759 10.384 4.284 1.00 93.06 84 LYS A CA 1
ATOM 663 C C . LYS A 1 84 ? -17.819 9.012 3.604 1.00 93.06 84 LYS A C 1
ATOM 665 O O . LYS A 1 84 ? -18.395 8.084 4.164 1.00 93.06 84 LYS A O 1
ATOM 670 N N . LYS A 1 85 ? -17.231 8.873 2.410 1.00 95.94 85 LYS A N 1
ATOM 671 C CA . LYS A 1 85 ? -17.229 7.591 1.681 1.00 95.94 85 LYS A CA 1
ATOM 672 C C . LYS A 1 85 ? -16.465 6.513 2.439 1.00 95.94 85 LYS A C 1
ATOM 674 O O . LYS A 1 85 ? -16.857 5.352 2.404 1.00 95.94 85 LYS A O 1
ATOM 679 N N . SER A 1 86 ? -15.379 6.891 3.104 1.00 97.00 86 SER A N 1
ATOM 680 C CA . SER A 1 86 ? -14.570 5.979 3.898 1.00 97.00 86 SER A CA 1
ATOM 681 C C . SER A 1 86 ? -15.331 5.469 5.116 1.00 97.00 86 SER A C 1
ATOM 683 O O . SER A 1 86 ? -15.357 4.264 5.340 1.00 97.00 86 SER A O 1
ATOM 685 N N . ASP A 1 87 ? -16.006 6.348 5.857 1.00 95.25 87 ASP A N 1
ATOM 686 C CA . ASP A 1 87 ? -16.827 5.942 7.002 1.00 95.25 87 ASP A CA 1
ATOM 687 C C . ASP A 1 87 ? -18.000 5.048 6.554 1.00 95.25 87 ASP A C 1
ATOM 689 O O . ASP A 1 87 ? -18.253 4.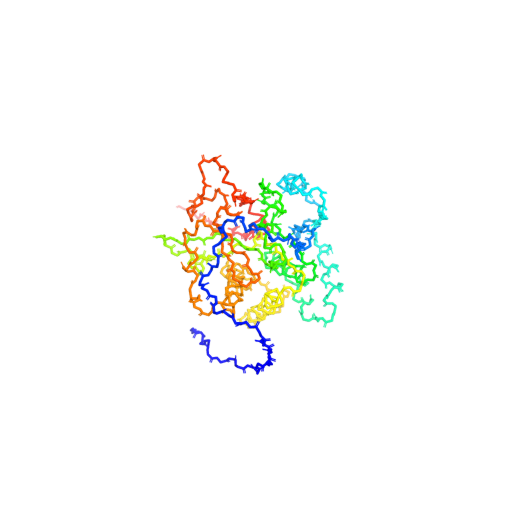005 7.156 1.00 95.25 87 ASP A O 1
ATOM 693 N N . GLU A 1 88 ? -18.669 5.388 5.444 1.00 97.00 88 GLU A N 1
ATOM 694 C CA . GLU A 1 88 ? -19.724 4.556 4.844 1.00 97.00 88 GLU A CA 1
ATOM 695 C C . GLU A 1 88 ? -19.200 3.179 4.403 1.00 97.00 88 GLU A C 1
ATOM 697 O O . GLU A 1 88 ? -19.866 2.165 4.625 1.00 97.00 88 GLU A O 1
ATOM 702 N N . PHE A 1 89 ? -18.007 3.124 3.805 1.00 98.25 89 PHE A N 1
ATOM 703 C CA . PHE A 1 89 ? -17.367 1.876 3.392 1.00 98.25 89 PHE A CA 1
ATOM 704 C C . PHE A 1 89 ? -17.064 0.982 4.596 1.00 98.25 89 PHE A C 1
ATOM 706 O O . PHE A 1 89 ? -17.470 -0.182 4.619 1.00 98.25 89 PHE A O 1
ATOM 713 N N . VAL A 1 90 ? -16.403 1.529 5.619 1.00 98.31 90 VAL A N 1
ATOM 714 C CA . VAL A 1 90 ? -16.045 0.775 6.825 1.00 98.31 90 VAL A CA 1
ATOM 715 C C . VAL A 1 90 ? -17.305 0.297 7.552 1.00 98.31 90 VAL A C 1
ATOM 717 O O . VAL A 1 90 ? -17.418 -0.890 7.851 1.00 98.31 90 VAL A O 1
ATOM 720 N N . GLN A 1 91 ? -18.311 1.159 7.721 1.00 97.94 91 GLN A N 1
ATOM 721 C CA . GLN A 1 91 ? -19.588 0.785 8.332 1.00 97.94 91 GLN A CA 1
ATOM 722 C C . GLN A 1 91 ? -20.319 -0.320 7.557 1.00 97.94 91 GLN A C 1
ATOM 724 O O . GLN A 1 91 ? -20.943 -1.185 8.168 1.00 97.94 91 GLN A O 1
ATOM 729 N N . LYS A 1 92 ? -20.275 -0.292 6.221 1.00 98.25 92 LYS A N 1
ATOM 730 C CA . LYS A 1 92 ? -20.947 -1.281 5.368 1.00 98.25 92 LYS A CA 1
ATOM 731 C C . LYS A 1 92 ? -20.273 -2.651 5.424 1.00 98.25 92 LYS A C 1
ATOM 733 O O . LYS A 1 92 ? -20.973 -3.659 5.432 1.00 98.25 92 LYS A O 1
ATOM 738 N N . HIS A 1 93 ? -18.942 -2.692 5.403 1.00 98.25 93 HIS A N 1
ATOM 739 C CA . HIS A 1 93 ? -18.188 -3.937 5.226 1.00 98.25 93 HIS A CA 1
ATOM 740 C C . HIS A 1 93 ? -17.689 -4.557 6.535 1.00 98.25 93 HIS A C 1
ATOM 742 O O . HIS A 1 93 ? -17.439 -5.757 6.569 1.00 98.25 93 HIS A O 1
ATOM 748 N N . TYR A 1 94 ? -17.595 -3.766 7.605 1.00 98.06 94 TYR A N 1
ATOM 749 C CA . TYR A 1 94 ? -17.058 -4.184 8.901 1.00 98.06 94 TYR A CA 1
ATOM 750 C C . TYR A 1 94 ? -18.052 -3.952 10.053 1.00 98.06 94 TYR A C 1
ATOM 752 O O . TYR A 1 94 ? -17.65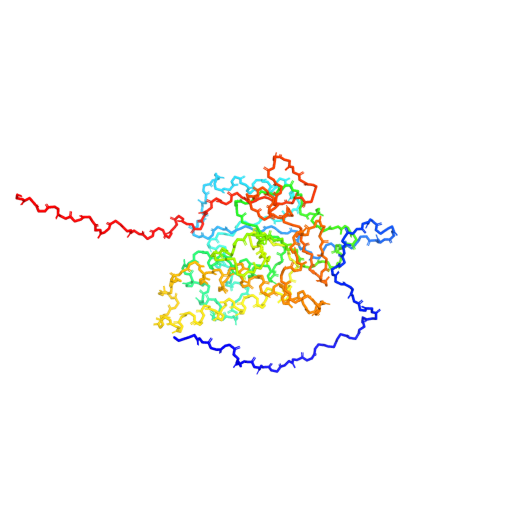1 -3.857 11.209 1.00 98.06 94 TYR A O 1
ATOM 760 N N . ALA A 1 95 ? -19.358 -3.894 9.749 1.00 97.06 95 ALA A N 1
ATOM 761 C CA . ALA A 1 95 ? -20.447 -3.722 10.722 1.00 97.06 95 ALA A CA 1
ATOM 762 C C . ALA A 1 95 ? -20.369 -4.703 11.912 1.00 97.06 95 ALA A C 1
ATOM 764 O O . ALA A 1 95 ? -20.680 -4.338 13.045 1.00 97.06 95 ALA A O 1
ATOM 765 N N . ASP A 1 96 ? -19.940 -5.937 11.635 1.00 97.75 96 ASP A N 1
ATOM 766 C CA . ASP A 1 96 ? -19.871 -7.038 12.599 1.00 97.75 96 ASP A CA 1
ATOM 767 C C . ASP A 1 96 ? -18.547 -7.071 13.396 1.00 97.75 96 ASP A C 1
ATOM 769 O O . ASP A 1 96 ? -18.359 -7.939 14.249 1.00 97.75 96 ASP A O 1
ATOM 773 N N . GLU A 1 97 ? -17.635 -6.119 13.163 1.00 98.19 97 GLU A N 1
ATOM 774 C CA . GLU A 1 97 ? -16.365 -5.960 13.886 1.00 98.19 97 GLU A CA 1
ATOM 775 C C . GLU A 1 97 ? -16.384 -4.666 14.727 1.00 98.19 97 GLU A C 1
ATOM 777 O O . GLU A 1 97 ? -15.732 -3.678 14.377 1.00 98.19 97 GLU A O 1
ATOM 782 N N . PRO A 1 98 ? -17.117 -4.630 15.860 1.00 97.50 98 PRO A N 1
ATOM 783 C CA . PRO A 1 98 ? -17.403 -3.390 16.586 1.00 97.50 98 PRO A CA 1
ATOM 784 C C . PRO A 1 98 ? -16.144 -2.655 17.053 1.00 97.50 98 PRO A C 1
ATOM 786 O O . PRO A 1 98 ? -16.109 -1.427 17.017 1.00 97.50 98 PRO A O 1
ATOM 789 N N . ARG A 1 99 ? -15.091 -3.387 17.440 1.00 97.38 99 ARG A N 1
ATOM 790 C CA . ARG A 1 99 ? -13.839 -2.764 17.884 1.00 97.38 99 ARG A CA 1
ATOM 791 C C . ARG A 1 99 ? -13.057 -2.123 16.735 1.00 97.38 99 ARG A C 1
ATOM 793 O O . ARG A 1 99 ? -12.490 -1.053 16.916 1.00 97.38 99 ARG A O 1
ATOM 800 N N . LEU A 1 100 ? -13.076 -2.727 15.544 1.00 98.56 100 LEU A N 1
ATOM 801 C CA . LEU A 1 100 ? -12.492 -2.132 14.339 1.00 98.56 100 LEU A CA 1
ATOM 802 C C . LEU A 1 100 ? -13.223 -0.835 13.987 1.00 98.56 100 LEU A C 1
ATOM 804 O O . LEU A 1 100 ? -12.570 0.181 13.759 1.00 98.56 100 LEU A O 1
ATOM 808 N N . LEU A 1 101 ? -14.563 -0.850 13.994 1.00 97.88 101 LEU A N 1
ATOM 809 C CA . LEU A 1 101 ? -15.370 0.347 13.738 1.00 97.88 101 LEU A CA 1
ATOM 810 C C . LEU A 1 101 ? -15.063 1.464 14.732 1.00 97.88 101 LEU A C 1
ATOM 812 O O . LEU A 1 101 ? -14.872 2.607 14.322 1.00 97.88 101 LEU A O 1
ATOM 816 N N . GLU A 1 102 ? -15.012 1.140 16.023 1.00 97.81 102 GLU A N 1
ATOM 817 C CA . GLU A 1 102 ? -14.713 2.095 17.088 1.00 97.81 102 GLU A CA 1
ATOM 818 C C . GLU A 1 102 ? -13.324 2.715 16.907 1.00 97.81 102 GLU A C 1
ATOM 820 O O . GLU A 1 102 ? -13.199 3.942 16.923 1.00 97.81 102 GLU A O 1
ATOM 825 N N . ILE A 1 103 ? -12.302 1.885 16.665 1.00 98.19 103 ILE A N 1
ATOM 826 C CA . ILE A 1 103 ? -10.937 2.355 16.417 1.00 98.19 103 ILE A CA 1
ATOM 827 C C . ILE A 1 103 ? -10.902 3.247 15.178 1.00 98.19 103 ILE A C 1
ATOM 829 O O . ILE A 1 103 ? -10.465 4.389 15.256 1.00 98.19 103 ILE A O 1
ATOM 833 N N . TYR A 1 104 ? -11.397 2.766 14.039 1.00 97.94 104 TYR A N 1
ATOM 834 C CA . TYR A 1 104 ? -11.336 3.498 12.777 1.00 97.94 104 TYR A CA 1
ATOM 835 C C . TYR A 1 104 ? -12.092 4.838 12.828 1.00 97.94 104 TYR A C 1
ATOM 837 O O . TYR A 1 104 ? -11.621 5.858 12.311 1.00 97.94 104 TYR A O 1
ATOM 845 N N . THR A 1 105 ? -13.267 4.852 13.463 1.00 95.50 105 THR A N 1
ATOM 846 C CA . THR A 1 105 ? -14.104 6.053 13.580 1.00 95.50 105 THR A CA 1
ATOM 847 C C . THR A 1 105 ? -13.399 7.129 14.400 1.00 95.50 105 THR A C 1
ATOM 849 O O . THR A 1 105 ? -13.359 8.283 13.971 1.00 95.50 105 THR A O 1
ATOM 852 N N . ASN A 1 106 ? -12.784 6.745 15.523 1.00 96.62 106 ASN A N 1
ATOM 853 C CA . ASN A 1 106 ? -12.158 7.668 16.471 1.00 96.62 106 ASN A CA 1
ATOM 854 C C . ASN A 1 106 ? -10.656 7.911 16.224 1.00 96.62 106 ASN A C 1
ATOM 856 O O . ASN A 1 106 ? -10.042 8.729 16.904 1.00 96.62 106 ASN A O 1
ATOM 860 N N . LEU A 1 107 ? -10.039 7.251 15.240 1.00 95.88 107 LEU A N 1
ATOM 861 C CA . LEU A 1 107 ? -8.626 7.444 14.917 1.00 95.88 107 LEU A CA 1
ATOM 862 C C . LEU A 1 107 ? -8.386 8.814 14.262 1.00 95.88 107 LEU A C 1
ATOM 864 O O . LEU A 1 107 ? -8.635 9.018 13.074 1.00 95.88 107 LEU A O 1
ATOM 868 N N . HIS A 1 108 ? -7.877 9.765 15.044 1.00 93.62 108 HIS A N 1
ATOM 869 C CA . HIS A 1 108 ? -7.700 11.150 14.600 1.00 93.62 108 HIS A CA 1
ATOM 870 C C . HIS A 1 108 ? -6.479 11.389 13.711 1.00 93.62 108 HIS A C 1
ATOM 872 O O . HIS A 1 108 ? -6.504 12.306 12.888 1.00 93.62 108 HIS A O 1
ATOM 878 N N . ASN A 1 109 ? -5.411 10.600 13.871 1.00 95.12 109 ASN A N 1
ATOM 879 C CA . ASN A 1 109 ? -4.237 10.736 13.018 1.00 95.12 109 ASN A CA 1
ATOM 880 C C . ASN A 1 109 ? -4.610 10.319 11.587 1.00 95.12 109 ASN A C 1
ATOM 882 O O . ASN A 1 109 ? -4.871 9.145 11.318 1.00 95.12 109 ASN A O 1
ATOM 886 N N . THR A 1 110 ? -4.638 11.291 10.673 1.00 93.31 110 THR A N 1
ATOM 887 C CA . THR A 1 110 ? -5.024 11.084 9.266 1.00 93.31 110 THR A CA 1
ATOM 888 C C . THR A 1 110 ? -4.175 10.039 8.587 1.00 93.31 110 THR A C 1
ATOM 890 O O . THR A 1 110 ? -4.669 9.324 7.714 1.00 93.31 110 THR A O 1
ATOM 893 N N . GLY A 1 111 ? -2.910 9.958 8.991 1.00 93.69 111 GLY A N 1
ATOM 894 C CA . GLY A 1 111 ? -1.988 9.039 8.389 1.00 93.69 111 GLY A CA 1
ATOM 895 C C . GLY A 1 111 ? -2.301 7.594 8.731 1.00 93.69 111 GLY A C 1
ATOM 896 O O . GLY A 1 111 ? -2.600 6.801 7.843 1.00 93.69 111 GLY A O 1
ATOM 897 N N . MET A 1 112 ? -2.372 7.294 10.025 1.00 97.31 112 MET A N 1
ATOM 898 C CA . MET A 1 112 ? -2.766 5.971 10.503 1.00 97.31 112 MET A CA 1
ATOM 899 C C . MET A 1 112 ? -4.161 5.573 10.004 1.00 97.31 112 MET A C 1
ATOM 901 O O . MET A 1 112 ? -4.391 4.414 9.659 1.00 97.31 112 MET A O 1
ATOM 905 N N . LYS A 1 113 ? -5.096 6.532 9.917 1.00 97.31 113 LYS A N 1
ATOM 906 C CA . LYS A 1 113 ? -6.441 6.288 9.379 1.00 97.31 113 LYS A CA 1
ATOM 907 C C . LYS A 1 113 ? -6.417 5.943 7.887 1.00 97.31 113 LYS A C 1
ATOM 909 O O . LYS A 1 113 ? -7.139 5.039 7.474 1.00 97.31 113 LYS A O 1
ATOM 914 N N . SER A 1 114 ? -5.584 6.612 7.090 1.00 97.06 114 SER A N 1
ATOM 915 C CA . SER A 1 114 ? -5.428 6.324 5.654 1.00 97.06 114 SER A CA 1
ATOM 916 C C . SER A 1 114 ? -4.733 4.985 5.406 1.00 97.06 114 SER A C 1
ATOM 918 O O . SER A 1 114 ? -5.179 4.219 4.551 1.00 97.06 114 SER A O 1
ATOM 920 N N . ASP A 1 115 ? -3.696 4.681 6.189 1.00 98.31 115 ASP A N 1
ATOM 921 C CA . ASP A 1 115 ? -2.977 3.404 6.167 1.00 98.31 115 ASP A CA 1
ATOM 922 C C . ASP A 1 115 ? -3.912 2.233 6.513 1.00 98.31 115 ASP A C 1
ATOM 924 O O . ASP A 1 115 ? -3.979 1.240 5.790 1.00 98.31 115 ASP A O 1
ATOM 928 N N . LEU A 1 116 ? -4.725 2.365 7.566 1.00 98.62 116 LEU A N 1
ATOM 929 C CA . LEU A 1 116 ? -5.723 1.349 7.895 1.00 98.62 116 LEU A CA 1
ATOM 930 C C . LEU A 1 116 ? -6.790 1.232 6.793 1.00 98.62 116 LEU A C 1
ATOM 932 O O . LEU A 1 116 ? -7.134 0.123 6.381 1.00 98.62 116 LEU A O 1
ATOM 936 N N . LEU A 1 117 ? -7.290 2.356 6.269 1.00 98.75 117 LEU A N 1
ATOM 937 C CA . LEU A 1 117 ? -8.326 2.363 5.235 1.00 98.75 117 LEU A CA 1
ATOM 938 C C . LEU A 1 117 ? -7.889 1.647 3.952 1.00 98.75 117 LEU A C 1
ATOM 940 O O . LEU A 1 117 ? -8.669 0.862 3.411 1.00 98.75 117 LEU A O 1
ATOM 944 N N . ARG A 1 118 ? -6.664 1.873 3.458 1.00 98.69 118 ARG A N 1
ATOM 945 C CA . ARG A 1 118 ? -6.188 1.179 2.246 1.00 98.69 118 ARG A CA 1
ATOM 946 C C . ARG A 1 118 ? -6.121 -0.335 2.451 1.00 98.69 118 ARG A C 1
ATOM 948 O O . ARG A 1 118 ? -6.454 -1.076 1.530 1.00 98.69 118 ARG A O 1
ATOM 955 N N . TYR A 1 119 ? -5.786 -0.808 3.655 1.00 98.88 119 TYR A N 1
ATOM 956 C CA . TYR A 1 119 ? -5.816 -2.240 3.958 1.00 98.88 119 TYR A CA 1
ATOM 957 C C . TYR A 1 119 ? -7.240 -2.794 3.964 1.00 98.88 119 TYR A C 1
ATOM 959 O O . TYR A 1 119 ? -7.476 -3.854 3.389 1.00 98.88 119 TYR A O 1
ATOM 967 N N . LEU A 1 120 ? -8.194 -2.070 4.559 1.00 98.88 120 LEU A N 1
ATOM 968 C CA . LEU A 1 120 ? -9.612 -2.451 4.568 1.00 98.88 120 LEU A CA 1
ATOM 969 C C . LEU A 1 120 ? -10.182 -2.532 3.144 1.00 98.88 120 LEU A C 1
ATOM 971 O O . LEU A 1 120 ? -10.852 -3.504 2.796 1.00 98.88 120 LEU A O 1
ATOM 975 N N . ILE A 1 121 ? -9.877 -1.540 2.303 1.00 98.88 121 ILE A N 1
ATOM 976 C CA . ILE A 1 121 ? -10.313 -1.504 0.902 1.00 98.88 121 ILE A CA 1
ATOM 977 C C . ILE A 1 121 ? -9.735 -2.689 0.130 1.00 98.88 121 ILE A C 1
ATOM 979 O O . ILE A 1 121 ? -10.494 -3.463 -0.452 1.00 98.88 121 ILE A O 1
ATOM 983 N N . LEU A 1 122 ? -8.413 -2.877 0.154 1.00 98.88 122 LEU A N 1
ATOM 984 C CA . LEU A 1 122 ? -7.762 -3.944 -0.611 1.00 98.88 122 LEU A CA 1
ATOM 985 C C . LEU A 1 122 ? -8.148 -5.342 -0.107 1.00 98.88 122 LEU A C 1
ATOM 987 O O . LEU A 1 122 ? -8.249 -6.272 -0.906 1.00 98.88 122 LEU A O 1
ATOM 991 N N . ASN A 1 123 ? -8.443 -5.496 1.188 1.00 98.81 123 ASN A N 1
ATOM 992 C CA . ASN A 1 123 ? -8.955 -6.749 1.739 1.00 98.81 123 ASN A CA 1
ATOM 993 C C . ASN A 1 123 ? -10.320 -7.136 1.148 1.00 98.81 123 ASN A C 1
ATOM 995 O O . ASN A 1 123 ? -10.541 -8.307 0.850 1.00 98.81 123 ASN A O 1
ATOM 999 N N . VAL A 1 124 ? -11.237 -6.180 0.995 1.00 98.62 124 VAL A N 1
ATOM 1000 C CA . VAL A 1 124 ? -12.615 -6.446 0.545 1.00 98.62 124 VAL A CA 1
ATOM 1001 C C . VAL A 1 124 ? -12.733 -6.415 -0.973 1.00 98.62 124 VAL A C 1
ATOM 1003 O O . VAL A 1 124 ? -13.307 -7.319 -1.572 1.00 98.62 124 VAL A O 1
ATOM 1006 N N . GLU A 1 125 ? -12.225 -5.354 -1.588 1.00 98.69 125 GLU A N 1
ATOM 1007 C CA . GLU A 1 125 ? -12.481 -5.027 -2.988 1.00 98.69 125 GLU A CA 1
ATOM 1008 C C . GLU A 1 125 ? -11.311 -5.391 -3.904 1.00 98.69 125 GLU A C 1
ATOM 1010 O O . GLU A 1 125 ? -11.512 -5.546 -5.109 1.00 98.69 125 GLU A O 1
ATOM 1015 N N . GLY A 1 126 ? -10.099 -5.521 -3.354 1.00 98.75 126 GLY A N 1
ATOM 1016 C CA . GLY A 1 126 ? -8.870 -5.600 -4.140 1.00 98.75 126 GLY A CA 1
ATOM 1017 C C . GLY A 1 126 ? -8.667 -4.366 -5.028 1.00 98.75 126 GLY A C 1
ATOM 1018 O O . GLY A 1 126 ? -9.191 -3.281 -4.766 1.00 98.75 126 GLY A O 1
ATOM 1019 N N . GLY A 1 127 ? -7.911 -4.545 -6.103 1.00 98.75 127 GLY A N 1
ATOM 1020 C CA . GLY A 1 127 ? -7.569 -3.513 -7.073 1.00 98.75 127 GLY A CA 1
ATOM 1021 C C . GLY A 1 127 ? -6.246 -2.835 -6.750 1.00 98.75 127 GLY A C 1
ATOM 1022 O O . GLY A 1 127 ? -5.370 -3.430 -6.124 1.00 98.75 127 GLY A O 1
ATOM 1023 N N . VAL A 1 128 ? -6.098 -1.595 -7.206 1.00 98.88 128 VAL A N 1
ATOM 1024 C CA . VAL A 1 128 ? -4.895 -0.782 -7.041 1.00 98.88 128 VAL A CA 1
ATOM 1025 C C . VAL A 1 128 ? -5.184 0.373 -6.103 1.00 98.88 128 VAL A C 1
ATOM 1027 O O . VAL A 1 128 ? -6.062 1.190 -6.362 1.00 98.88 128 VAL A O 1
ATOM 1030 N N . TYR A 1 129 ? -4.423 0.463 -5.024 1.00 98.88 129 TYR A N 1
ATOM 1031 C CA . TYR A 1 129 ? -4.337 1.665 -4.215 1.00 98.88 129 TYR A CA 1
ATOM 1032 C C . TYR A 1 129 ? -3.139 2.505 -4.659 1.00 98.88 129 TYR A C 1
ATOM 1034 O O . TYR A 1 129 ? -2.066 1.947 -4.889 1.00 98.88 129 TYR A O 1
ATOM 1042 N N . ALA A 1 130 ? -3.305 3.828 -4.717 1.00 98.31 130 ALA A N 1
ATOM 1043 C CA . ALA A 1 130 ? -2.199 4.765 -4.868 1.00 98.31 130 ALA A CA 1
ATOM 1044 C C . ALA A 1 130 ? -2.453 6.084 -4.117 1.00 98.31 130 ALA A C 1
ATOM 1046 O O . ALA A 1 130 ? -3.576 6.593 -4.098 1.00 98.31 130 ALA A O 1
ATOM 1047 N N . ASP A 1 131 ? -1.412 6.678 -3.533 1.00 96.94 131 ASP A N 1
ATOM 1048 C CA . ASP A 1 131 ? -1.497 8.018 -2.943 1.00 96.94 131 ASP A CA 1
ATOM 1049 C C . ASP A 1 131 ? -1.787 9.070 -4.033 1.00 96.94 131 ASP A C 1
ATOM 1051 O O . ASP A 1 131 ? -1.456 8.896 -5.210 1.00 96.94 131 ASP A O 1
ATOM 1055 N N . ILE A 1 132 ? -2.442 10.174 -3.667 1.00 94.88 132 ILE A N 1
ATOM 1056 C CA . ILE A 1 132 ? -2.886 11.203 -4.628 1.00 94.88 132 ILE A CA 1
ATOM 1057 C C . ILE A 1 132 ? -1.749 11.983 -5.299 1.00 94.88 132 ILE A C 1
ATOM 1059 O O . ILE A 1 132 ? -1.958 12.568 -6.359 1.00 94.88 132 ILE A O 1
ATOM 1063 N N . ASP A 1 133 ? -0.562 11.986 -4.700 1.00 93.88 133 ASP A N 1
ATOM 1064 C CA . ASP A 1 133 ? 0.670 12.611 -5.188 1.00 93.88 133 ASP A CA 1
ATOM 1065 C C . ASP A 1 133 ? 1.586 11.614 -5.922 1.00 93.88 133 ASP A C 1
ATOM 1067 O O . ASP A 1 133 ? 2.788 11.847 -6.082 1.00 93.88 133 ASP A O 1
ATOM 1071 N N . THR A 1 134 ? 1.013 10.513 -6.417 1.00 96.62 134 THR A N 1
ATOM 1072 C CA . THR A 1 134 ? 1.670 9.581 -7.341 1.00 96.62 134 THR A CA 1
ATOM 1073 C C . THR A 1 134 ? 1.257 9.830 -8.787 1.00 96.62 134 THR A C 1
ATOM 1075 O O . THR A 1 134 ? 0.112 10.179 -9.089 1.00 96.62 134 THR A O 1
ATOM 1078 N N . VAL A 1 135 ? 2.188 9.585 -9.706 1.00 97.19 135 VAL A N 1
ATOM 1079 C CA . VAL A 1 135 ? 1.966 9.654 -11.152 1.00 97.19 135 VAL A CA 1
ATOM 1080 C C . VAL A 1 135 ? 2.045 8.250 -11.742 1.00 97.19 135 VAL A C 1
ATOM 1082 O O . VAL A 1 135 ? 3.067 7.579 -11.606 1.00 97.19 135 VAL A O 1
ATOM 1085 N N . ALA A 1 136 ? 0.999 7.830 -12.454 1.00 98.00 136 ALA A N 1
ATOM 1086 C CA . ALA A 1 136 ? 1.022 6.625 -13.274 1.00 98.00 136 ALA A CA 1
ATOM 1087 C C . ALA A 1 136 ? 1.843 6.873 -14.551 1.00 98.00 136 ALA A C 1
ATOM 1089 O O . ALA A 1 136 ? 1.428 7.608 -15.456 1.00 98.00 136 ALA A O 1
ATOM 1090 N N . LEU A 1 137 ? 3.016 6.249 -14.633 1.00 97.38 137 LEU A N 1
ATOM 1091 C CA . LEU A 1 137 ? 3.902 6.322 -15.797 1.00 97.38 137 LEU A CA 1
ATOM 1092 C C . LEU A 1 137 ? 3.434 5.367 -16.900 1.00 97.38 137 LEU A C 1
ATOM 1094 O O . LEU A 1 137 ? 3.507 5.704 -18.085 1.00 97.38 137 LEU A O 1
ATOM 1098 N N . GLN A 1 138 ? 2.891 4.218 -16.494 1.00 97.25 138 GLN A N 1
ATOM 1099 C CA . GLN A 1 138 ? 2.391 3.141 -17.348 1.00 97.25 138 GLN A CA 1
ATOM 1100 C C . GLN A 1 138 ? 0.987 2.692 -16.900 1.00 97.25 138 GLN A C 1
ATOM 1102 O O . GLN A 1 138 ? 0.628 2.902 -15.737 1.00 97.25 138 GLN A O 1
ATOM 1107 N N . PRO A 1 139 ? 0.181 2.084 -17.793 1.00 97.38 139 PRO A N 1
ATOM 1108 C CA . PRO A 1 139 ? -1.080 1.453 -17.401 1.00 97.38 139 PRO A CA 1
ATOM 1109 C C . PRO A 1 139 ? -0.848 0.291 -16.422 1.00 97.38 139 PRO A C 1
ATOM 1111 O O . PRO A 1 139 ? 0.171 -0.396 -16.506 1.00 97.38 139 PRO A O 1
ATOM 1114 N N . VAL A 1 140 ? -1.812 0.046 -15.530 1.00 97.88 140 VAL A N 1
ATOM 1115 C CA . VAL A 1 140 ? -1.779 -1.048 -14.539 1.00 97.88 140 VAL A CA 1
ATOM 1116 C C . VAL A 1 140 ? -1.664 -2.416 -15.211 1.00 97.88 140 VAL A C 1
ATOM 1118 O O . VAL A 1 140 ? -0.951 -3.285 -14.715 1.00 97.88 140 VAL A O 1
ATOM 1121 N N . ASP A 1 141 ? -2.277 -2.587 -16.384 1.00 95.81 141 ASP A N 1
ATOM 1122 C CA . ASP A 1 141 ? -2.208 -3.834 -17.157 1.00 95.81 141 ASP A CA 1
ATOM 1123 C C . ASP A 1 141 ? -0.769 -4.221 -17.554 1.00 95.81 141 ASP A C 1
ATOM 1125 O O . ASP A 1 141 ? -0.509 -5.379 -17.855 1.00 95.81 141 ASP A O 1
ATOM 1129 N N . ALA A 1 142 ? 0.184 -3.279 -17.531 1.00 95.50 142 ALA A N 1
ATOM 1130 C CA . ALA A 1 142 ? 1.589 -3.547 -17.839 1.00 95.50 142 ALA A CA 1
ATOM 1131 C C . ALA A 1 142 ? 2.422 -4.004 -16.625 1.00 95.50 142 ALA A C 1
ATOM 1133 O O . ALA A 1 142 ? 3.590 -4.351 -16.796 1.00 95.50 142 ALA A O 1
ATOM 1134 N N . TRP A 1 143 ? 1.872 -3.963 -15.405 1.00 96.69 143 TRP A N 1
ATOM 1135 C CA . TRP A 1 143 ? 2.640 -4.216 -14.178 1.00 96.69 143 TRP A CA 1
ATOM 1136 C C . TRP A 1 143 ? 2.967 -5.697 -13.987 1.00 96.69 143 TRP A C 1
ATOM 1138 O O . TRP A 1 143 ? 4.010 -6.035 -13.430 1.00 96.69 143 TRP A O 1
ATOM 1148 N N . VAL A 1 144 ? 2.071 -6.578 -14.441 1.00 95.94 144 VAL A N 1
ATOM 1149 C CA . VAL A 1 144 ? 2.222 -8.032 -14.356 1.00 95.94 144 VAL A CA 1
ATOM 1150 C C . VAL A 1 144 ? 2.401 -8.584 -15.772 1.00 95.94 144 VAL A C 1
ATOM 1152 O O . VAL A 1 144 ? 1.505 -8.422 -16.595 1.00 95.94 144 VAL A O 1
ATOM 1155 N N . PRO A 1 145 ? 3.527 -9.249 -16.075 1.00 92.44 145 PRO A N 1
ATOM 1156 C CA . PRO A 1 145 ? 3.738 -9.914 -17.359 1.00 92.44 145 PRO A CA 1
ATOM 1157 C C . PRO A 1 145 ? 2.643 -10.939 -17.691 1.00 92.44 145 PRO A C 1
ATOM 1159 O O . PRO A 1 145 ? 2.189 -11.661 -16.804 1.00 92.44 145 PRO A O 1
ATOM 1162 N N . ASP A 1 146 ? 2.288 -11.076 -18.973 1.00 90.88 146 ASP A N 1
ATOM 1163 C CA . ASP A 1 146 ? 1.165 -11.912 -19.444 1.00 90.88 146 ASP A CA 1
ATOM 1164 C C . ASP A 1 146 ? 1.188 -13.360 -18.925 1.00 90.88 146 ASP A C 1
ATOM 1166 O O . ASP A 1 146 ? 0.155 -13.914 -18.543 1.00 90.88 146 ASP A O 1
ATOM 1170 N N . HIS A 1 147 ? 2.374 -13.974 -18.862 1.00 88.25 147 HIS A N 1
ATOM 1171 C CA . HIS A 1 147 ? 2.552 -15.349 -18.383 1.00 88.25 147 HIS A CA 1
ATOM 1172 C C . HIS A 1 147 ? 2.331 -15.506 -16.863 1.00 88.25 147 HIS A C 1
ATOM 1174 O O . HIS A 1 147 ? 2.197 -16.626 -16.377 1.00 88.25 147 HIS A O 1
ATOM 1180 N N . LEU A 1 148 ? 2.253 -14.400 -16.112 1.00 92.38 148 LEU A N 1
ATOM 1181 C CA . LEU A 1 148 ? 2.055 -14.369 -14.659 1.00 92.38 148 LEU A CA 1
ATOM 1182 C C . LEU A 1 148 ? 0.650 -13.912 -14.230 1.00 92.38 148 LEU A C 1
ATOM 1184 O O . LEU A 1 148 ? 0.302 -14.062 -13.057 1.00 92.38 148 LEU A O 1
ATOM 1188 N N . LEU A 1 149 ? -0.181 -13.394 -15.143 1.00 90.38 149 LEU A N 1
ATOM 1189 C CA . LEU A 1 149 ? -1.483 -12.781 -14.823 1.00 90.38 149 LEU A CA 1
ATOM 1190 C C . LEU A 1 149 ? -2.408 -13.674 -13.976 1.00 90.38 149 LEU A C 1
ATOM 1192 O O . LEU A 1 149 ? -3.070 -13.186 -13.062 1.00 90.38 149 LEU A O 1
ATOM 1196 N N . GLY A 1 150 ? -2.424 -14.982 -14.247 1.00 91.50 150 GLY A N 1
ATOM 1197 C CA . GLY A 1 150 ? -3.255 -15.954 -13.525 1.00 91.50 150 GLY A CA 1
ATOM 1198 C C . GLY A 1 150 ? -2.705 -16.409 -12.168 1.00 91.50 150 GLY A C 1
ATOM 1199 O O . GLY A 1 150 ? -3.382 -17.167 -11.477 1.00 91.50 150 GLY A O 1
ATOM 1200 N N . ASN A 1 151 ? -1.500 -15.971 -11.791 1.00 94.06 151 ASN A N 1
ATOM 1201 C CA . ASN A 1 151 ? -0.792 -16.429 -10.591 1.00 94.06 151 ASN A CA 1
ATOM 1202 C C . ASN A 1 151 ? -0.565 -15.305 -9.572 1.00 94.06 151 ASN A C 1
ATOM 1204 O O . ASN A 1 151 ? -0.518 -15.565 -8.370 1.00 94.06 151 ASN A O 1
ATOM 1208 N N . ILE A 1 152 ? -0.435 -14.059 -10.033 1.00 97.88 152 ILE A N 1
ATOM 1209 C CA . ILE A 1 152 ? -0.113 -12.923 -9.167 1.00 97.88 152 ILE A CA 1
ATOM 1210 C C . ILE A 1 152 ? -1.371 -12.349 -8.526 1.00 97.88 152 ILE A C 1
ATOM 1212 O O . ILE A 1 152 ? -2.344 -11.998 -9.192 1.00 97.88 152 ILE A O 1
ATOM 1216 N N . ARG A 1 153 ? -1.324 -12.228 -7.200 1.00 98.56 153 ARG A N 1
ATOM 1217 C CA . ARG A 1 153 ? -2.398 -11.690 -6.359 1.00 98.56 153 ARG A CA 1
ATOM 1218 C C . ARG A 1 153 ? -1.956 -10.499 -5.519 1.00 98.56 153 ARG A C 1
ATOM 1220 O O . ARG A 1 153 ? -2.815 -9.872 -4.906 1.00 98.56 153 ARG A O 1
ATOM 1227 N N . LEU A 1 154 ? -0.664 -10.187 -5.482 1.00 98.88 154 LEU A N 1
ATOM 1228 C CA . LEU A 1 154 ? -0.106 -9.024 -4.801 1.00 98.88 154 LEU A CA 1
ATOM 1229 C C . LEU A 1 154 ? 1.081 -8.476 -5.603 1.00 98.88 154 LEU A C 1
ATOM 1231 O O . LEU A 1 154 ? 1.975 -9.233 -5.966 1.00 98.88 154 LEU A O 1
ATOM 1235 N N . VAL A 1 155 ? 1.108 -7.167 -5.849 1.00 98.81 155 VAL A N 1
ATOM 1236 C CA . VAL A 1 155 ? 2.247 -6.452 -6.441 1.00 98.81 155 VAL A CA 1
ATOM 1237 C C . VAL A 1 155 ? 2.712 -5.378 -5.469 1.00 98.81 155 VAL A C 1
ATOM 1239 O O . VAL A 1 155 ? 1.913 -4.548 -5.025 1.00 98.81 155 VAL A O 1
ATOM 1242 N N . VAL A 1 156 ? 4.004 -5.399 -5.150 1.00 98.75 156 VAL A N 1
ATOM 1243 C CA . VAL A 1 156 ? 4.659 -4.447 -4.244 1.00 98.75 156 VAL A CA 1
ATOM 1244 C C . VAL A 1 156 ? 5.960 -3.935 -4.850 1.00 98.75 156 VAL A C 1
ATOM 1246 O O . VAL A 1 156 ? 6.603 -4.626 -5.639 1.00 98.75 156 VAL A O 1
ATOM 1249 N N . GLY A 1 157 ? 6.368 -2.731 -4.456 1.00 97.88 157 GLY A N 1
ATOM 1250 C CA . GLY A 1 157 ? 7.631 -2.122 -4.864 1.00 97.88 157 GLY A CA 1
ATOM 1251 C C . GLY A 1 157 ? 8.382 -1.555 -3.656 1.00 97.88 157 GLY A C 1
ATOM 1252 O O . GLY A 1 157 ? 7.743 -1.051 -2.728 1.00 97.88 157 GLY A O 1
ATOM 1253 N N . PRO A 1 158 ? 9.721 -1.634 -3.626 1.00 97.44 158 PRO A N 1
ATOM 1254 C CA . PRO A 1 158 ? 10.526 -0.934 -2.636 1.00 97.44 158 PRO A CA 1
ATOM 1255 C C . PRO A 1 158 ? 10.284 0.578 -2.681 1.00 97.44 158 PRO A C 1
ATOM 1257 O O . PRO A 1 158 ? 10.264 1.172 -3.756 1.00 97.44 158 PRO A O 1
ATOM 1260 N N . GLU A 1 159 ? 10.149 1.209 -1.517 1.00 95.38 159 GLU A N 1
ATOM 1261 C CA . GLU A 1 159 ? 10.344 2.659 -1.384 1.00 95.38 159 GLU A CA 1
ATOM 1262 C C . GLU A 1 159 ? 11.783 2.977 -0.985 1.00 95.38 159 GLU A C 1
ATOM 1264 O O . GLU A 1 159 ? 12.331 3.997 -1.384 1.00 95.38 159 GLU A O 1
ATOM 1269 N N . PHE A 1 160 ? 12.424 2.076 -0.242 1.00 96.56 160 PHE A N 1
ATOM 1270 C CA . PHE A 1 160 ? 13.762 2.278 0.282 1.00 96.56 160 PHE A CA 1
ATOM 1271 C C . PHE A 1 160 ? 14.597 1.011 0.130 1.00 96.56 160 PHE A C 1
ATOM 1273 O O . PHE A 1 160 ? 14.180 -0.083 0.495 1.00 96.56 160 PHE A O 1
ATOM 1280 N N . ASP A 1 161 ? 15.805 1.195 -0.381 1.00 97.06 161 ASP A N 1
ATOM 1281 C CA . ASP A 1 161 ? 16.929 0.264 -0.344 1.00 97.06 161 ASP A CA 1
ATOM 1282 C C . ASP A 1 161 ? 18.108 0.983 0.322 1.00 97.06 161 ASP A C 1
ATOM 1284 O O . ASP A 1 161 ? 18.520 2.060 -0.131 1.00 97.06 161 ASP A O 1
ATOM 1288 N N . GLN A 1 162 ? 18.615 0.408 1.414 1.00 95.81 162 GLN A N 1
ATOM 1289 C CA . GLN A 1 162 ? 19.661 0.999 2.243 1.00 95.81 162 GLN A CA 1
ATOM 1290 C C . GLN A 1 162 ? 21.001 1.106 1.499 1.00 95.81 162 GLN A C 1
ATOM 1292 O O . GLN A 1 162 ? 21.742 2.068 1.718 1.00 95.81 162 GLN A O 1
ATOM 1297 N N . LEU A 1 163 ? 21.321 0.145 0.622 1.00 93.88 163 LEU A N 1
ATOM 1298 C CA . LEU A 1 163 ? 22.627 0.030 -0.042 1.00 93.88 163 LEU A CA 1
ATOM 1299 C C . LEU A 1 163 ? 23.797 0.120 0.971 1.00 93.88 163 LEU A C 1
ATOM 1301 O O . LEU A 1 163 ? 23.770 -0.521 2.022 1.00 93.88 163 LEU A O 1
ATOM 1305 N N . ASP A 1 164 ? 24.814 0.936 0.678 1.00 91.31 164 ASP A N 1
ATOM 1306 C CA . ASP A 1 164 ? 25.929 1.250 1.586 1.00 91.31 164 ASP A CA 1
ATOM 1307 C C . ASP A 1 164 ? 25.629 2.451 2.514 1.00 91.31 164 ASP A C 1
ATOM 1309 O O . ASP A 1 164 ? 26.520 2.979 3.185 1.00 91.31 164 ASP A O 1
ATOM 1313 N N . GLY A 1 165 ? 24.379 2.925 2.531 1.00 88.44 165 GLY A N 1
ATOM 1314 C CA . GLY A 1 165 ? 23.932 4.083 3.298 1.00 88.44 165 GLY A CA 1
ATOM 1315 C C . GLY A 1 165 ? 23.675 3.796 4.785 1.00 88.44 165 GLY A C 1
ATOM 1316 O O . GLY A 1 165 ? 23.594 2.640 5.222 1.00 88.44 165 GLY A O 1
ATOM 1317 N N . PRO A 1 166 ? 23.530 4.854 5.606 1.00 88.00 166 PRO A N 1
ATOM 1318 C CA . PRO A 1 166 ? 23.132 4.702 6.999 1.00 88.00 166 PRO A CA 1
ATOM 1319 C C . PRO A 1 166 ? 21.670 4.249 7.105 1.00 88.00 166 PRO A C 1
ATOM 1321 O O . PRO A 1 166 ? 20.872 4.462 6.194 1.00 88.00 166 PRO A O 1
ATOM 1324 N N . ARG A 1 167 ? 21.297 3.694 8.262 1.00 85.62 167 ARG A N 1
ATOM 1325 C CA . ARG A 1 167 ? 19.882 3.505 8.609 1.00 85.62 167 ARG A CA 1
ATOM 1326 C C . ARG A 1 167 ? 19.203 4.861 8.783 1.00 85.62 167 ARG A C 1
ATOM 1328 O O . ARG A 1 167 ? 19.803 5.766 9.365 1.00 85.62 167 ARG A O 1
ATOM 1335 N N . TRP A 1 168 ? 17.977 4.990 8.288 1.00 86.25 168 TRP A N 1
ATOM 1336 C CA . TRP A 1 168 ? 17.164 6.198 8.431 1.00 86.25 168 TRP A CA 1
ATOM 1337 C C . TRP A 1 168 ? 16.080 5.980 9.483 1.00 86.25 168 TRP A C 1
ATOM 1339 O O . TRP A 1 168 ? 15.638 4.852 9.707 1.00 86.25 168 TRP A O 1
ATOM 1349 N N . ASP A 1 169 ? 15.661 7.060 10.139 1.00 83.50 169 ASP A N 1
ATOM 1350 C CA . ASP A 1 169 ? 14.501 6.999 11.026 1.00 83.50 169 ASP A CA 1
ATOM 1351 C C . ASP A 1 169 ? 13.250 6.649 10.205 1.00 83.50 169 ASP A C 1
ATOM 1353 O O . ASP A 1 169 ? 13.071 7.159 9.100 1.00 83.50 169 ASP A O 1
ATOM 1357 N N . GLY A 1 170 ? 12.432 5.723 10.703 1.00 81.94 170 GLY A N 1
ATOM 1358 C CA . GLY A 1 170 ? 11.282 5.178 9.968 1.00 81.94 170 GLY A CA 1
ATOM 1359 C C . GLY A 1 170 ? 11.595 4.172 8.843 1.00 81.94 170 GLY A C 1
ATOM 1360 O O . GLY A 1 170 ? 10.658 3.660 8.235 1.00 81.94 170 GLY A O 1
ATOM 1361 N N . MET A 1 171 ? 12.872 3.838 8.601 1.00 90.81 171 MET A N 1
ATOM 1362 C CA . MET A 1 171 ? 13.307 2.789 7.659 1.00 90.81 171 MET A CA 1
ATOM 1363 C C . MET A 1 171 ? 13.925 1.617 8.431 1.00 90.81 171 MET A C 1
ATOM 1365 O O . MET A 1 171 ? 15.144 1.529 8.610 1.00 90.81 171 MET A O 1
ATOM 1369 N N . ALA A 1 172 ? 13.075 0.733 8.958 1.00 92.56 172 ALA A N 1
ATOM 1370 C CA . ALA A 1 172 ? 13.512 -0.337 9.863 1.00 92.56 172 ALA A CA 1
ATOM 1371 C C . ALA A 1 172 ? 14.151 -1.537 9.143 1.00 92.56 172 ALA A C 1
ATOM 1373 O O . ALA A 1 172 ? 14.850 -2.337 9.776 1.00 92.56 172 ALA A O 1
ATOM 1374 N N . HIS A 1 173 ? 13.939 -1.651 7.832 1.00 95.25 173 HIS A N 1
ATOM 1375 C CA . HIS A 1 173 ? 14.379 -2.776 7.013 1.00 95.25 173 HIS A CA 1
ATOM 1376 C C . HIS A 1 173 ? 15.447 -2.360 5.999 1.00 95.25 173 HIS A C 1
ATOM 1378 O O . HIS A 1 173 ? 15.503 -1.207 5.575 1.00 95.25 173 HIS A O 1
ATOM 1384 N N . PHE A 1 174 ? 16.304 -3.310 5.604 1.00 96.12 174 PHE A N 1
ATOM 1385 C CA . PHE A 1 174 ? 17.353 -3.052 4.610 1.00 96.12 174 PHE A CA 1
ATOM 1386 C C . PHE A 1 174 ? 16.736 -2.696 3.254 1.00 96.12 174 PHE A C 1
ATOM 1388 O O . PHE A 1 174 ? 17.208 -1.791 2.573 1.00 96.12 174 PHE A O 1
ATOM 1395 N N . VAL A 1 175 ? 15.654 -3.395 2.904 1.00 97.62 175 VAL A N 1
ATOM 1396 C CA . VAL A 1 175 ? 14.711 -2.991 1.864 1.00 97.62 175 VAL A CA 1
ATOM 1397 C C . VAL A 1 175 ? 13.344 -2.834 2.521 1.00 97.62 175 VAL A C 1
ATOM 1399 O O . VAL A 1 175 ? 12.875 -3.768 3.171 1.00 97.62 175 VAL A O 1
ATOM 1402 N N . GLN A 1 176 ? 12.724 -1.665 2.374 1.00 97.94 176 GLN A N 1
ATOM 1403 C CA . GLN A 1 176 ? 11.382 -1.369 2.873 1.00 97.94 176 GLN A CA 1
ATOM 1404 C C . GLN A 1 176 ? 10.434 -1.166 1.692 1.00 97.94 176 GLN A C 1
ATOM 1406 O O . GLN A 1 176 ? 10.764 -0.457 0.737 1.00 97.94 176 GLN A O 1
ATOM 1411 N N . PHE A 1 177 ? 9.270 -1.809 1.743 1.00 98.38 177 PHE A N 1
ATOM 1412 C CA . PHE A 1 177 ? 8.248 -1.669 0.713 1.00 98.38 177 PHE A CA 1
ATOM 1413 C C . PHE A 1 177 ? 7.436 -0.396 0.918 1.00 98.38 177 PHE A C 1
ATOM 1415 O O . PHE A 1 177 ? 7.019 -0.083 2.033 1.00 98.38 177 PHE A O 1
ATOM 1422 N N . GLY A 1 178 ? 7.176 0.298 -0.187 1.00 95.69 178 GLY A N 1
ATOM 1423 C CA . GLY A 1 178 ? 6.238 1.405 -0.213 1.00 95.69 178 GLY A CA 1
ATOM 1424 C C . GLY A 1 178 ? 4.809 0.893 -0.121 1.00 95.69 178 GLY A C 1
ATOM 1425 O O . GLY A 1 178 ? 4.439 -0.080 -0.775 1.00 95.69 178 GLY A O 1
ATOM 1426 N N . GLN A 1 179 ? 3.996 1.577 0.676 1.00 95.75 179 GLN A N 1
ATOM 1427 C CA . GLN A 1 179 ? 2.550 1.336 0.768 1.00 95.75 179 GLN A CA 1
ATOM 1428 C C . GLN A 1 179 ? 1.711 2.480 0.169 1.00 95.75 179 GLN A C 1
ATOM 1430 O O . GLN A 1 179 ? 0.484 2.440 0.211 1.00 95.75 179 GLN A O 1
ATOM 1435 N N . TRP A 1 180 ? 2.368 3.481 -0.426 1.00 95.50 180 TRP A N 1
ATOM 1436 C CA . TRP A 1 180 ? 1.741 4.539 -1.228 1.00 95.50 180 TRP A CA 1
ATOM 1437 C C . TRP A 1 180 ? 1.373 4.065 -2.644 1.00 95.50 180 TRP A C 1
ATOM 1439 O O . TRP A 1 180 ? 0.758 4.812 -3.401 1.00 95.50 180 TRP A O 1
ATOM 1449 N N . THR A 1 181 ? 1.710 2.828 -3.031 1.00 98.25 181 THR A N 1
ATOM 1450 C CA . THR A 1 181 ? 1.135 2.125 -4.190 1.00 98.25 181 THR A CA 1
ATOM 1451 C C . THR A 1 181 ? 1.138 0.617 -3.948 1.00 98.25 181 THR A C 1
ATOM 1453 O O . THR A 1 181 ? 2.176 0.043 -3.629 1.00 98.25 181 THR A O 1
ATOM 1456 N N . ILE A 1 182 ? -0.020 -0.032 -4.088 1.00 98.75 182 ILE A N 1
ATOM 1457 C CA . ILE A 1 182 ? -0.188 -1.478 -3.879 1.00 98.75 182 ILE A CA 1
ATOM 1458 C C . ILE A 1 182 ? -1.232 -1.993 -4.870 1.00 98.75 182 ILE A C 1
ATOM 1460 O O . ILE A 1 182 ? -2.291 -1.381 -4.995 1.00 98.75 182 ILE A O 1
ATOM 1464 N N . ALA A 1 183 ? -0.991 -3.132 -5.521 1.00 98.81 183 ALA A N 1
ATOM 1465 C CA . ALA A 1 183 ? -2.028 -3.835 -6.279 1.00 98.81 183 ALA A CA 1
ATOM 1466 C C . ALA A 1 183 ? -2.308 -5.203 -5.663 1.00 98.81 183 ALA A C 1
ATOM 1468 O O . ALA A 1 183 ? -1.371 -5.934 -5.345 1.00 98.81 183 ALA A O 1
ATOM 1469 N N . ALA A 1 184 ? -3.577 -5.566 -5.493 1.00 98.75 184 ALA A N 1
ATOM 1470 C CA . ALA A 1 184 ? -3.938 -6.827 -4.864 1.00 98.75 184 ALA A CA 1
ATOM 1471 C C . ALA A 1 184 ? -5.260 -7.424 -5.347 1.00 98.75 184 ALA A C 1
ATOM 1473 O O . ALA A 1 184 ? -6.217 -6.721 -5.665 1.00 98.75 184 ALA A O 1
A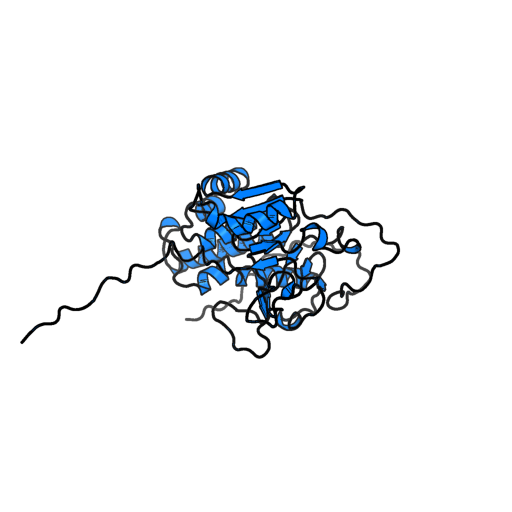TOM 1474 N N . ALA A 1 185 ? -5.342 -8.750 -5.322 1.00 98.69 185 ALA A N 1
ATOM 1475 C CA . ALA A 1 185 ? -6.603 -9.467 -5.408 1.00 98.69 185 ALA A CA 1
ATOM 1476 C C . ALA A 1 185 ? -7.415 -9.273 -4.117 1.00 98.69 185 ALA A C 1
ATOM 1478 O O . ALA A 1 185 ? -6.857 -9.238 -3.015 1.00 98.69 185 ALA A O 1
ATOM 1479 N N . ALA A 1 186 ? -8.742 -9.218 -4.242 1.00 98.50 186 ALA A N 1
ATOM 1480 C CA . ALA A 1 186 ? -9.634 -9.202 -3.086 1.00 98.50 186 ALA A CA 1
ATOM 1481 C C . ALA A 1 186 ? -9.397 -10.436 -2.192 1.00 98.50 186 ALA A C 1
ATOM 1483 O O . ALA A 1 186 ? -9.161 -11.548 -2.677 1.00 98.50 186 ALA A O 1
ATOM 1484 N N . GLY A 1 187 ? -9.442 -10.242 -0.874 1.00 98.12 187 GLY A N 1
ATOM 1485 C CA . GLY A 1 187 ? -9.226 -11.300 0.112 1.00 98.12 187 GLY A CA 1
ATOM 1486 C C . GLY A 1 187 ? -7.792 -11.838 0.172 1.00 98.12 187 GLY A C 1
ATOM 1487 O O . GLY A 1 187 ? -7.579 -12.945 0.673 1.00 98.12 187 GLY A O 1
ATOM 1488 N N . HIS A 1 188 ? -6.795 -11.113 -0.350 1.00 98.62 188 HIS A N 1
ATOM 1489 C CA . HIS A 1 188 ? -5.401 -11.527 -0.205 1.00 98.62 188 HIS A CA 1
ATOM 1490 C C . HIS A 1 188 ? -5.005 -11.574 1.292 1.00 98.62 188 HIS A C 1
ATOM 1492 O O . HIS A 1 188 ? -5.205 -10.592 2.014 1.00 98.62 188 HIS A O 1
ATOM 1498 N N . PRO A 1 189 ? -4.429 -12.689 1.793 1.00 98.25 189 PRO A N 1
ATOM 1499 C CA . PRO A 1 189 ? -4.294 -12.954 3.233 1.00 98.25 189 PRO A CA 1
ATOM 1500 C C . PRO A 1 189 ? -3.394 -11.964 3.983 1.00 98.25 189 PRO A C 1
ATOM 1502 O O . PRO A 1 189 ? -3.498 -11.846 5.205 1.00 98.25 189 PRO A O 1
ATOM 1505 N N . VAL A 1 190 ? -2.514 -11.250 3.276 1.00 98.69 190 VAL A N 1
ATOM 1506 C CA . VAL A 1 190 ? -1.683 -10.188 3.863 1.00 98.69 190 VAL A CA 1
ATOM 1507 C C . VAL A 1 190 ? -2.539 -9.071 4.462 1.00 98.69 190 VAL A C 1
ATOM 1509 O O . VAL A 1 190 ? -2.220 -8.608 5.552 1.00 98.69 190 VAL A O 1
ATOM 1512 N N . PHE A 1 191 ? -3.651 -8.677 3.830 1.00 98.75 191 PHE A N 1
ATOM 1513 C CA . PHE A 1 191 ? -4.428 -7.528 4.310 1.00 98.75 191 PHE A CA 1
ATOM 1514 C C . PHE A 1 191 ? -5.204 -7.823 5.585 1.00 98.75 191 PHE A C 1
ATOM 1516 O O . PHE A 1 191 ? -5.201 -6.983 6.477 1.00 98.75 191 PHE A O 1
ATOM 1523 N N . ARG A 1 192 ? -5.782 -9.023 5.746 1.00 98.25 192 ARG A N 1
ATOM 1524 C CA . ARG A 1 192 ? -6.386 -9.396 7.036 1.00 98.25 192 ARG A CA 1
ATOM 1525 C C . ARG A 1 192 ? -5.352 -9.360 8.161 1.00 98.25 192 ARG A C 1
ATOM 1527 O O . ARG A 1 192 ? -5.612 -8.764 9.198 1.00 98.25 192 ARG A O 1
ATOM 1534 N N . LYS A 1 193 ? -4.156 -9.911 7.922 1.00 98.69 193 LYS A N 1
ATOM 1535 C CA . LYS A 1 193 ? -3.053 -9.869 8.895 1.00 98.69 193 LYS A CA 1
ATOM 1536 C C . LYS A 1 193 ? -2.610 -8.434 9.201 1.00 98.69 193 LYS A C 1
ATOM 1538 O O . LYS A 1 193 ? -2.305 -8.146 10.353 1.00 98.69 193 LYS A O 1
ATOM 1543 N N . LEU A 1 194 ? -2.576 -7.552 8.198 1.00 98.75 194 LEU A N 1
ATOM 1544 C CA . LEU A 1 194 ? -2.242 -6.134 8.371 1.00 98.75 194 LEU A CA 1
ATOM 1545 C C . LEU A 1 194 ? -3.282 -5.408 9.212 1.00 98.75 194 LEU A C 1
ATOM 1547 O O . LEU A 1 194 ? -2.905 -4.698 10.136 1.00 98.75 194 LEU A O 1
ATOM 1551 N N . ILE A 1 195 ? -4.569 -5.626 8.937 1.00 98.88 195 ILE A N 1
ATOM 1552 C CA . ILE A 1 195 ? -5.671 -5.069 9.727 1.00 98.88 195 ILE A CA 1
ATOM 1553 C C . ILE A 1 195 ? -5.543 -5.530 11.183 1.00 98.88 195 ILE A C 1
ATOM 1555 O O . ILE A 1 195 ? -5.507 -4.695 12.080 1.00 98.88 195 ILE A O 1
ATOM 1559 N N . ASP A 1 196 ? -5.380 -6.834 11.422 1.00 98.75 196 ASP A N 1
ATOM 1560 C CA . ASP A 1 196 ? -5.252 -7.383 12.778 1.00 98.75 196 ASP A CA 1
ATOM 1561 C C . ASP A 1 196 ? -4.033 -6.807 13.519 1.00 98.75 196 ASP A C 1
ATOM 1563 O O . ASP A 1 196 ? -4.131 -6.396 14.675 1.00 98.75 196 ASP A O 1
ATOM 1567 N N . ARG A 1 197 ? -2.878 -6.724 12.845 1.00 98.56 197 ARG A N 1
ATOM 1568 C CA . ARG A 1 197 ? -1.637 -6.174 13.412 1.00 98.56 197 ARG A CA 1
ATOM 1569 C C . ARG A 1 197 ? -1.714 -4.664 13.657 1.00 98.56 197 ARG A C 1
ATOM 1571 O O . ARG A 1 197 ? -1.119 -4.188 14.624 1.00 98.56 197 ARG A O 1
ATOM 1578 N N . ALA A 1 198 ? -2.415 -3.924 1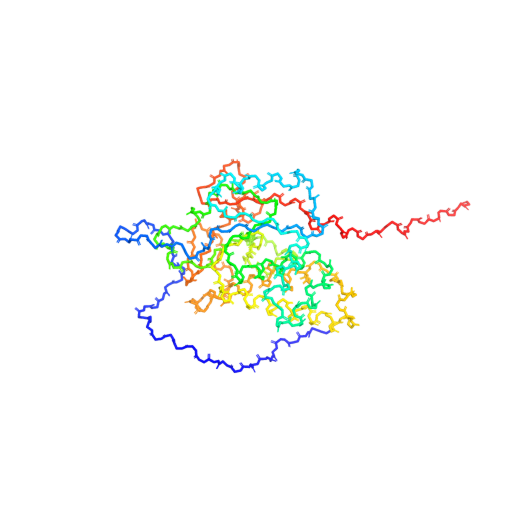2.805 1.00 98.69 198 ALA A N 1
ATOM 1579 C CA . ALA A 1 198 ? -2.655 -2.495 12.968 1.00 98.69 198 ALA A CA 1
ATOM 1580 C C . ALA A 1 198 ? -3.556 -2.222 14.175 1.00 98.69 198 ALA A C 1
ATOM 1582 O O . ALA A 1 198 ? -3.204 -1.403 15.022 1.00 98.69 198 ALA A O 1
ATOM 1583 N N . LEU A 1 199 ? -4.677 -2.945 14.286 1.00 9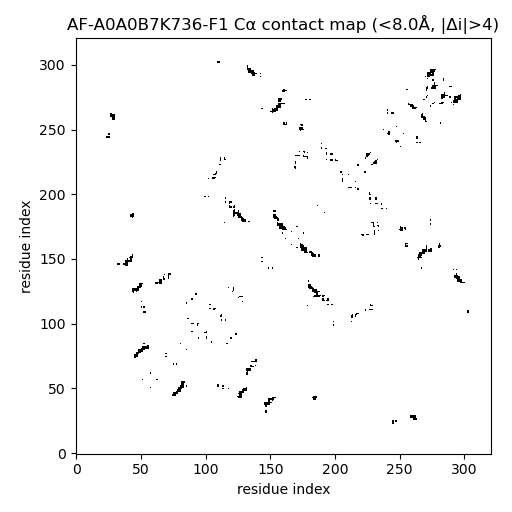8.69 199 LEU A N 1
ATOM 1584 C CA . LEU A 1 199 ? -5.587 -2.832 15.425 1.00 98.69 199 LEU A CA 1
ATOM 1585 C C . LEU A 1 199 ? -4.866 -3.179 16.727 1.00 98.69 199 LEU A C 1
ATOM 1587 O O . LEU A 1 199 ? -4.905 -2.381 17.655 1.00 98.69 199 LEU A O 1
ATOM 1591 N N . GLN A 1 200 ? -4.131 -4.296 16.768 1.00 98.69 200 GLN A N 1
ATOM 1592 C CA . GLN A 1 200 ? -3.373 -4.678 17.961 1.00 98.69 200 GLN A CA 1
ATOM 1593 C C . GLN A 1 200 ? -2.333 -3.622 18.354 1.00 98.69 200 GLN A C 1
ATOM 1595 O O . GLN A 1 200 ? -2.221 -3.289 19.524 1.00 98.69 200 GLN A O 1
ATOM 1600 N N . ALA A 1 201 ? -1.595 -3.050 17.399 1.00 98.50 201 ALA A N 1
ATOM 1601 C CA . ALA A 1 201 ? -0.611 -2.022 17.732 1.00 98.50 201 ALA A CA 1
ATOM 1602 C C . ALA A 1 201 ? -1.241 -0.717 18.222 1.00 98.50 201 ALA A C 1
ATOM 1604 O O . ALA A 1 201 ? -0.652 -0.043 19.062 1.00 98.50 201 ALA A O 1
ATOM 1605 N N . ILE A 1 202 ? -2.420 -0.351 17.714 1.00 98.56 202 ILE A N 1
ATOM 1606 C CA . ILE A 1 202 ? -3.171 0.785 18.251 1.00 98.56 202 ILE A CA 1
ATOM 1607 C C . ILE A 1 202 ? -3.592 0.478 19.690 1.00 98.56 202 ILE A C 1
ATOM 1609 O O . ILE A 1 202 ? -3.343 1.298 20.562 1.00 98.56 202 ILE A O 1
ATOM 1613 N N . GLU A 1 203 ? -4.148 -0.704 19.956 1.00 98.44 203 GLU A N 1
ATOM 1614 C CA . GLU A 1 203 ? -4.532 -1.141 21.308 1.00 98.44 203 GLU A CA 1
ATOM 1615 C C . GLU A 1 203 ? -3.361 -1.107 22.291 1.00 98.44 203 GLU A C 1
ATOM 1617 O O . GLU A 1 203 ? -3.483 -0.543 23.377 1.00 98.44 203 GLU A O 1
ATOM 1622 N N . ASP A 1 204 ? -2.204 -1.635 21.886 1.00 98.56 204 ASP A N 1
ATOM 1623 C CA . ASP A 1 204 ? -0.993 -1.637 22.706 1.00 98.56 204 ASP A CA 1
ATOM 1624 C C . ASP A 1 204 ? -0.552 -0.202 23.053 1.00 98.56 204 ASP A C 1
ATOM 1626 O O . ASP A 1 204 ? -0.096 0.064 24.167 1.00 98.56 204 ASP A O 1
ATOM 1630 N N . LEU A 1 205 ? -0.699 0.743 22.116 1.00 98.38 205 LEU A N 1
ATOM 1631 C CA . LEU A 1 205 ? -0.400 2.156 22.355 1.00 98.38 205 LEU A CA 1
ATOM 1632 C C . LEU A 1 205 ? -1.448 2.828 23.256 1.00 98.38 205 LEU A C 1
ATOM 1634 O O . LEU A 1 205 ? -1.071 3.620 24.117 1.00 98.38 205 LEU A O 1
ATOM 1638 N N . LEU A 1 206 ? -2.736 2.503 23.103 1.00 98.31 206 LEU A N 1
ATOM 1639 C CA . LEU A 1 206 ? -3.800 2.984 23.995 1.00 98.31 206 LEU A CA 1
ATOM 1640 C C . LEU A 1 206 ? -3.546 2.545 25.440 1.00 98.31 206 LEU A C 1
ATOM 1642 O O . LEU A 1 206 ? -3.614 3.369 26.354 1.00 98.31 206 LEU A O 1
ATOM 1646 N N . GLU A 1 207 ? -3.200 1.270 25.640 1.00 98.31 207 GLU A N 1
ATOM 1647 C CA . GLU A 1 207 ? -2.846 0.725 26.952 1.00 98.31 207 GLU A CA 1
ATOM 1648 C C . GLU A 1 207 ? -1.590 1.403 27.508 1.00 98.31 207 GLU A C 1
ATOM 1650 O O . GLU A 1 207 ? -1.592 1.866 28.647 1.00 98.31 207 GLU A O 1
ATOM 1655 N N . ALA A 1 208 ? -0.532 1.524 26.700 1.00 98.19 208 ALA A N 1
ATOM 1656 C CA . ALA A 1 208 ? 0.726 2.128 27.130 1.00 98.19 208 ALA A CA 1
ATOM 1657 C C . ALA A 1 208 ? 0.591 3.609 27.517 1.00 98.19 208 ALA A C 1
ATOM 1659 O O . ALA A 1 208 ? 1.355 4.097 28.352 1.00 98.19 208 ALA A O 1
ATOM 1660 N N . TYR A 1 209 ? -0.334 4.333 26.888 1.00 98.00 209 TYR A N 1
ATOM 1661 C CA . TYR A 1 209 ? -0.583 5.748 27.165 1.00 98.00 209 TYR A CA 1
ATOM 1662 C C . TYR A 1 209 ? -1.657 5.962 28.236 1.00 98.00 209 TYR A C 1
ATOM 1664 O O . TYR A 1 209 ? -1.806 7.085 28.713 1.00 98.00 209 TYR A O 1
ATOM 1672 N N . GLU A 1 210 ? -2.391 4.910 28.608 1.00 98.00 210 GLU A N 1
ATOM 1673 C CA . GLU A 1 210 ? -3.540 4.959 29.515 1.00 98.00 210 GLU A CA 1
ATOM 1674 C C . GLU A 1 210 ? -4.626 5.951 29.042 1.00 98.00 210 GLU A C 1
ATOM 1676 O O . GLU A 1 210 ? -5.209 6.688 29.841 1.00 98.00 210 GLU A O 1
ATOM 1681 N N . VAL A 1 211 ? -4.908 5.973 27.731 1.00 98.06 211 VAL A N 1
ATOM 1682 C CA . VAL A 1 211 ? -5.904 6.868 27.107 1.00 98.06 211 VAL A CA 1
ATOM 1683 C C . VAL A 1 211 ? -6.955 6.098 26.301 1.00 98.06 211 VAL A C 1
ATOM 1685 O O . VAL A 1 211 ? -6.654 5.044 25.739 1.00 98.06 211 VAL A O 1
ATOM 1688 N N . PRO A 1 212 ? -8.192 6.616 26.198 1.00 97.56 212 PRO A N 1
ATOM 1689 C CA . PRO A 1 212 ? -9.174 6.093 25.256 1.00 97.56 212 PRO A CA 1
ATOM 1690 C C . PRO A 1 212 ? -8.842 6.517 23.809 1.00 97.56 212 PRO A C 1
ATOM 1692 O O . PRO A 1 212 ? -8.018 7.407 23.578 1.00 97.56 212 PRO A O 1
ATOM 1695 N N . ILE A 1 213 ? -9.478 5.884 22.815 1.00 97.31 213 ILE A N 1
ATOM 1696 C CA . ILE A 1 213 ? -9.166 6.099 21.388 1.00 97.31 213 ILE A CA 1
ATOM 1697 C C . ILE A 1 213 ? -9.411 7.544 20.927 1.00 97.31 213 ILE A C 1
ATOM 1699 O O . ILE A 1 213 ? -8.678 8.059 20.088 1.00 97.31 213 ILE A O 1
ATOM 1703 N N . GLU A 1 214 ? -10.387 8.232 21.508 1.00 96.38 214 GLU A N 1
ATOM 1704 C CA . GLU A 1 214 ? -10.722 9.626 21.205 1.00 96.38 214 GLU A CA 1
ATOM 1705 C C . GLU A 1 214 ? -9.563 10.584 21.552 1.00 96.38 214 GLU A C 1
ATOM 1707 O O . GLU A 1 214 ? -9.260 11.541 20.826 1.00 96.38 214 GLU A O 1
ATOM 1712 N N . ASP A 1 215 ? -8.848 10.286 22.637 1.00 96.81 215 ASP A N 1
ATOM 1713 C CA . ASP A 1 215 ? -7.728 11.094 23.124 1.00 96.81 215 ASP A CA 1
ATOM 1714 C C . ASP A 1 215 ? -6.380 10.646 22.535 1.00 96.81 215 ASP A C 1
ATOM 1716 O O . ASP A 1 215 ? -5.370 11.338 22.674 1.00 96.81 215 ASP A O 1
ATOM 1720 N N . PHE A 1 216 ? -6.350 9.518 21.822 1.00 97.38 216 PHE A N 1
ATOM 1721 C CA . PHE A 1 216 ? -5.126 8.947 21.278 1.00 97.38 216 PHE A CA 1
ATOM 1722 C C . PHE A 1 216 ? -4.468 9.845 20.232 1.00 97.38 216 PHE A C 1
ATOM 1724 O O . PHE A 1 216 ? -5.069 10.202 19.214 1.00 97.38 216 PHE A O 1
ATOM 1731 N N . ARG A 1 217 ? -3.191 10.164 20.443 1.00 96.06 217 ARG A N 1
ATOM 1732 C CA . ARG A 1 217 ? -2.310 10.784 19.450 1.00 96.06 217 ARG A CA 1
ATOM 1733 C C . ARG A 1 217 ? -0.957 10.071 19.510 1.00 96.06 217 ARG A C 1
ATOM 1735 O O . ARG A 1 217 ? -0.406 9.990 20.606 1.00 96.06 217 ARG A O 1
ATOM 1742 N N . PRO A 1 218 ? -0.408 9.567 18.387 1.00 94.94 218 PRO A N 1
ATOM 1743 C CA . PRO A 1 218 ? 0.928 8.978 18.399 1.00 94.94 218 PRO A CA 1
ATOM 1744 C C . PRO A 1 218 ? 1.946 10.039 18.837 1.00 94.94 218 PRO A C 1
ATOM 1746 O O . PRO A 1 218 ? 1.874 11.193 18.408 1.00 94.94 218 PRO A O 1
ATOM 1749 N N . HIS A 1 219 ? 2.897 9.664 19.687 1.00 94.88 219 HIS A N 1
ATOM 1750 C CA . HIS A 1 219 ? 3.934 10.572 20.176 1.00 94.88 219 HIS A CA 1
ATOM 1751 C C . HIS A 1 219 ? 5.061 10.792 19.159 1.00 94.88 219 HIS A C 1
ATOM 1753 O O . HIS A 1 219 ? 5.874 11.705 19.321 1.00 94.88 219 HIS A O 1
ATOM 1759 N N . SER A 1 220 ? 5.145 9.958 18.121 1.00 93.81 220 SER A N 1
ATOM 1760 C CA . SER A 1 220 ? 6.260 9.963 17.179 1.00 93.81 220 SER A CA 1
ATOM 1761 C C . SER A 1 220 ? 5.897 9.434 15.791 1.00 93.81 220 SER A C 1
ATOM 1763 O O . SER A 1 220 ? 4.953 8.666 15.610 1.00 93.81 220 SER A O 1
ATOM 1765 N N . HIS A 1 221 ? 6.712 9.800 14.797 1.00 91.00 221 HIS A N 1
ATOM 1766 C CA . HIS A 1 221 ? 6.606 9.245 13.447 1.00 91.00 221 HIS A CA 1
ATOM 1767 C C . HIS A 1 221 ? 6.835 7.726 13.429 1.00 91.00 221 HIS A C 1
ATOM 1769 O O . HIS A 1 221 ? 6.128 7.014 12.719 1.00 91.00 221 HIS A O 1
ATOM 1775 N N . ILE A 1 222 ? 7.769 7.220 14.247 1.00 94.00 222 ILE A N 1
ATOM 1776 C CA . ILE A 1 222 ? 8.078 5.787 14.313 1.00 94.00 222 ILE A CA 1
ATOM 1777 C C . ILE A 1 222 ? 6.871 4.953 14.759 1.00 94.00 222 ILE A C 1
ATOM 1779 O O . ILE A 1 222 ? 6.648 3.870 14.227 1.00 94.00 222 ILE A O 1
ATOM 1783 N N . GLU A 1 223 ? 6.043 5.461 15.674 1.00 95.62 223 GLU A N 1
ATOM 1784 C CA . GLU A 1 223 ? 4.816 4.770 16.085 1.00 95.62 223 GLU A CA 1
ATOM 1785 C C . GLU A 1 223 ? 3.806 4.685 14.944 1.00 95.62 223 GLU A C 1
ATOM 1787 O O . GLU A 1 223 ? 3.193 3.636 14.771 1.00 95.62 223 GLU A O 1
ATOM 1792 N N . VAL A 1 224 ? 3.678 5.727 14.117 1.00 96.31 224 VAL A N 1
ATOM 1793 C CA . VAL A 1 224 ? 2.817 5.700 12.923 1.00 96.31 224 VAL A CA 1
ATOM 1794 C C . VAL A 1 224 ? 3.305 4.633 11.944 1.00 96.31 224 VAL A C 1
ATOM 1796 O O . VAL A 1 224 ? 2.550 3.721 11.593 1.00 96.31 224 VAL A O 1
ATOM 1799 N N . VAL A 1 225 ? 4.586 4.685 11.559 1.00 95.62 225 VAL A N 1
ATOM 1800 C CA . VAL A 1 225 ? 5.118 3.774 10.535 1.00 95.62 225 VAL A CA 1
ATOM 1801 C C . VAL A 1 225 ? 5.217 2.317 10.999 1.00 95.62 225 VAL A C 1
ATOM 1803 O O . VAL A 1 225 ? 5.139 1.419 10.165 1.00 95.62 225 VAL A O 1
ATOM 1806 N N . ASN A 1 226 ? 5.332 2.065 12.309 1.00 96.56 226 ASN A N 1
ATOM 1807 C CA . ASN A 1 226 ? 5.401 0.724 12.907 1.00 96.56 226 ASN A CA 1
ATOM 1808 C C . ASN A 1 226 ? 4.036 0.121 13.298 1.00 96.56 226 ASN A C 1
ATOM 1810 O O . ASN A 1 226 ? 3.914 -1.095 13.489 1.00 96.56 226 ASN A O 1
ATOM 1814 N N . SER A 1 227 ? 3.005 0.950 13.463 1.00 97.31 227 SER A N 1
ATOM 1815 C CA . SER A 1 227 ? 1.652 0.478 13.784 1.00 97.31 227 SER A CA 1
ATOM 1816 C C . SER A 1 227 ? 0.878 0.143 12.517 1.00 97.31 227 SER A C 1
ATOM 1818 O O . SER A 1 227 ? 0.471 -0.998 12.318 1.00 97.31 227 SER A O 1
ATOM 1820 N N . THR A 1 228 ? 0.713 1.140 11.657 1.00 97.94 228 THR A N 1
ATOM 1821 C CA . THR A 1 228 ? -0.132 1.078 10.462 1.00 97.94 228 THR A CA 1
ATOM 1822 C C . THR A 1 228 ? 0.679 1.243 9.187 1.00 97.94 228 THR A C 1
ATOM 1824 O O . THR A 1 228 ? 0.227 0.801 8.136 1.00 97.94 228 THR A O 1
ATOM 1827 N N . GLY A 1 229 ? 1.885 1.811 9.282 1.00 97.56 229 GLY A N 1
ATOM 1828 C CA . GLY A 1 229 ? 2.627 2.226 8.106 1.00 97.56 229 GLY A CA 1
ATOM 1829 C C . GLY A 1 229 ? 3.612 1.215 7.496 1.00 97.56 229 GLY A C 1
ATOM 1830 O O . GLY A 1 229 ? 3.451 -0.000 7.654 1.00 97.56 229 GLY A O 1
ATOM 1831 N N . PRO A 1 230 ? 4.637 1.695 6.759 1.00 97.31 230 PRO A N 1
ATOM 1832 C CA . PRO A 1 230 ? 5.452 0.867 5.869 1.00 97.31 230 PRO A CA 1
ATOM 1833 C C . PRO A 1 230 ? 6.306 -0.189 6.580 1.00 97.31 230 PRO A C 1
ATOM 1835 O O . PRO A 1 230 ? 6.645 -1.199 5.960 1.00 97.31 230 PRO A O 1
ATOM 1838 N N . ILE A 1 231 ? 6.626 -0.021 7.870 1.00 97.75 231 ILE A N 1
ATOM 1839 C CA . ILE A 1 231 ? 7.336 -1.056 8.639 1.00 97.75 231 ILE A CA 1
ATOM 1840 C C . ILE A 1 231 ? 6.407 -2.259 8.830 1.00 97.75 231 ILE A C 1
ATOM 1842 O O . ILE A 1 231 ? 6.742 -3.365 8.410 1.00 97.75 231 ILE A O 1
ATOM 1846 N N . ALA A 1 232 ? 5.200 -2.042 9.367 1.00 97.94 232 ALA A N 1
ATOM 1847 C CA . ALA A 1 232 ? 4.218 -3.114 9.557 1.00 97.94 232 ALA A CA 1
ATOM 1848 C C . ALA A 1 232 ? 3.838 -3.785 8.225 1.00 97.94 232 ALA A C 1
ATOM 1850 O O . ALA A 1 232 ? 3.722 -5.013 8.150 1.00 97.94 232 ALA A O 1
ATOM 1851 N N . PHE A 1 233 ? 3.698 -2.981 7.164 1.00 98.75 233 PHE A N 1
ATOM 1852 C CA . PHE A 1 233 ? 3.483 -3.466 5.802 1.00 98.75 233 PHE A CA 1
ATOM 1853 C C . PHE A 1 233 ? 4.603 -4.401 5.342 1.00 98.75 233 PHE A C 1
ATOM 1855 O O . PHE A 1 233 ? 4.346 -5.542 4.950 1.00 98.75 233 PHE A O 1
ATOM 1862 N N . THR A 1 234 ? 5.851 -3.942 5.448 1.00 98.69 234 THR A N 1
ATOM 1863 C CA . THR A 1 234 ? 7.028 -4.697 5.013 1.00 98.69 234 THR A CA 1
ATOM 1864 C C . THR A 1 234 ? 7.157 -6.011 5.767 1.00 98.69 234 THR A C 1
ATOM 1866 O O . THR A 1 234 ? 7.340 -7.050 5.136 1.00 98.69 234 THR A O 1
ATOM 1869 N N . GLU A 1 235 ? 6.993 -6.007 7.091 1.00 98.25 235 GLU A N 1
ATOM 1870 C CA . GLU A 1 235 ? 7.082 -7.219 7.911 1.00 98.25 235 GLU A CA 1
ATOM 1871 C C . GLU A 1 235 ? 6.087 -8.299 7.471 1.00 98.25 235 GLU A C 1
ATOM 1873 O O . GLU A 1 235 ? 6.451 -9.472 7.348 1.00 98.25 235 GLU A O 1
ATOM 1878 N N . LEU A 1 236 ? 4.828 -7.928 7.217 1.00 98.56 236 LEU A N 1
ATOM 1879 C CA . LEU A 1 236 ? 3.786 -8.899 6.885 1.00 98.56 236 LEU A CA 1
ATOM 1880 C C . LEU A 1 236 ? 3.820 -9.361 5.430 1.00 98.56 236 LEU A C 1
ATOM 1882 O O . LEU A 1 236 ? 3.562 -10.542 5.180 1.00 98.56 236 LEU A O 1
ATOM 1886 N N . VAL A 1 237 ? 4.182 -8.486 4.489 1.00 98.75 237 VAL A N 1
ATOM 1887 C CA . VAL A 1 237 ? 4.452 -8.889 3.100 1.00 98.75 237 VAL A CA 1
ATOM 1888 C C . VAL A 1 237 ? 5.646 -9.841 3.067 1.00 98.75 237 VAL A C 1
ATOM 1890 O O . VAL A 1 237 ? 5.547 -10.936 2.516 1.00 98.75 237 VAL A O 1
ATOM 1893 N N . PHE A 1 238 ? 6.744 -9.488 3.737 1.00 98.50 238 PHE A N 1
ATOM 1894 C CA . PHE A 1 238 ? 7.940 -10.323 3.780 1.00 98.50 238 PHE A CA 1
ATOM 1895 C C . PHE A 1 238 ? 7.669 -11.677 4.446 1.00 98.50 238 PHE A C 1
ATOM 1897 O O . PHE A 1 238 ? 8.060 -12.717 3.919 1.00 98.50 238 PHE A O 1
ATOM 1904 N N . LYS A 1 239 ? 6.913 -11.704 5.551 1.00 98.38 239 LYS A N 1
ATOM 1905 C CA . LYS A 1 239 ? 6.483 -12.953 6.200 1.00 98.38 239 LYS A CA 1
ATOM 1906 C C . LYS A 1 239 ? 5.607 -13.822 5.290 1.00 98.38 239 LYS A C 1
ATOM 1908 O O . LYS A 1 239 ? 5.677 -15.048 5.363 1.00 98.38 239 LYS A O 1
ATOM 1913 N N . HIS A 1 240 ? 4.770 -13.217 4.448 1.00 98.38 240 HIS A N 1
ATOM 1914 C CA . HIS A 1 240 ? 3.988 -13.945 3.446 1.00 98.38 240 HIS A CA 1
ATOM 1915 C C . HIS A 1 240 ? 4.894 -14.557 2.375 1.00 98.38 240 HIS A C 1
ATOM 1917 O O . HIS A 1 240 ? 4.804 -15.759 2.135 1.00 98.38 240 HIS A O 1
ATOM 1923 N N . MET A 1 241 ? 5.847 -13.793 1.837 1.00 98.06 241 MET A N 1
ATOM 1924 C CA . MET A 1 241 ? 6.853 -14.298 0.892 1.00 98.06 241 MET A CA 1
ATOM 1925 C C . MET A 1 241 ? 7.663 -15.463 1.487 1.00 98.06 241 MET A C 1
ATOM 1927 O O . MET A 1 241 ? 7.852 -16.486 0.833 1.00 98.06 241 MET A O 1
ATOM 1931 N N . GLN A 1 242 ? 8.060 -15.364 2.761 1.00 97.56 242 GLN A N 1
ATOM 1932 C CA . GLN A 1 242 ? 8.772 -16.421 3.492 1.00 97.56 242 GLN A CA 1
ATOM 1933 C C . GLN A 1 242 ? 7.992 -17.734 3.614 1.00 97.56 242 GLN A C 1
ATOM 1935 O O . GLN A 1 242 ? 8.599 -18.789 3.790 1.00 97.56 242 GLN A O 1
ATOM 1940 N N . SER A 1 243 ? 6.659 -17.691 3.545 1.00 96.94 243 SER A N 1
ATOM 1941 C CA . SER A 1 243 ? 5.849 -18.913 3.571 1.00 96.94 243 SER A CA 1
ATOM 1942 C C . SER A 1 243 ? 5.964 -19.726 2.276 1.00 96.94 243 SER A C 1
ATOM 1944 O O . SER A 1 243 ? 5.792 -20.943 2.316 1.00 96.94 243 SER A O 1
ATOM 1946 N N . PHE A 1 244 ? 6.323 -19.077 1.163 1.00 96.25 244 PHE A N 1
ATOM 1947 C CA . PHE A 1 244 ? 6.613 -19.720 -0.122 1.00 96.25 244 PHE A CA 1
ATOM 1948 C C . PHE A 1 244 ? 8.104 -20.000 -0.313 1.00 96.25 244 PHE A C 1
ATOM 1950 O O . PHE A 1 244 ? 8.466 -21.017 -0.900 1.00 96.25 244 PHE A O 1
ATOM 1957 N N . ASP A 1 245 ? 8.965 -19.131 0.219 1.00 95.12 245 ASP A N 1
ATOM 1958 C CA . ASP A 1 245 ? 10.414 -19.304 0.203 1.00 95.12 245 ASP A CA 1
ATOM 1959 C C . ASP A 1 245 ? 11.019 -19.134 1.609 1.00 95.12 245 ASP A C 1
ATOM 1961 O O . ASP A 1 245 ? 11.483 -18.052 1.986 1.00 95.12 245 ASP A O 1
ATOM 1965 N N . PRO A 1 246 ? 11.078 -20.215 2.407 1.00 93.25 246 PRO A N 1
ATOM 1966 C CA . PRO A 1 246 ? 11.668 -20.168 3.740 1.00 93.25 246 PRO A CA 1
ATOM 1967 C C . PRO A 1 246 ? 13.167 -19.836 3.760 1.00 93.25 246 PRO A C 1
ATOM 1969 O O . PRO A 1 246 ? 13.706 -19.596 4.847 1.00 93.25 246 PRO A O 1
ATOM 1972 N N . ALA A 1 247 ? 13.872 -19.854 2.619 1.00 93.31 247 ALA A N 1
ATOM 1973 C CA . ALA A 1 247 ? 15.278 -19.456 2.542 1.00 93.31 247 ALA A CA 1
ATOM 1974 C C . ALA A 1 247 ? 15.453 -17.929 2.563 1.00 93.31 247 ALA A C 1
ATOM 1976 O O . ALA A 1 247 ? 16.535 -17.446 2.907 1.00 93.31 247 ALA A O 1
ATOM 1977 N N . LEU A 1 248 ? 14.393 -17.167 2.283 1.00 94.25 248 LEU A N 1
ATOM 1978 C CA . LEU A 1 248 ? 14.377 -15.713 2.354 1.00 94.25 248 LEU A CA 1
ATOM 1979 C C . LEU A 1 248 ? 14.467 -15.243 3.819 1.00 94.25 248 LEU A C 1
ATOM 1981 O O . LEU A 1 248 ? 13.471 -15.159 4.527 1.00 94.25 248 LEU A O 1
ATOM 1985 N N . LYS A 1 249 ? 15.674 -14.977 4.335 1.00 93.81 249 LYS A N 1
ATOM 1986 C CA . LYS A 1 249 ? 15.872 -14.652 5.767 1.00 93.81 249 LYS A CA 1
ATOM 1987 C C . LYS A 1 249 ? 15.838 -13.168 6.105 1.00 93.81 249 LYS A C 1
ATOM 1989 O O . LYS A 1 249 ? 15.462 -12.826 7.221 1.00 93.81 249 LYS A O 1
ATOM 1994 N N . ASP A 1 250 ? 16.244 -12.314 5.176 1.00 94.75 250 ASP A N 1
ATOM 1995 C CA . ASP A 1 250 ? 16.410 -10.881 5.413 1.00 94.75 250 ASP A CA 1
ATOM 1996 C C . ASP A 1 250 ? 16.024 -10.090 4.158 1.00 94.75 250 ASP A C 1
ATOM 1998 O O . ASP A 1 250 ? 16.348 -10.505 3.043 1.00 94.75 250 ASP A O 1
ATOM 2002 N N . THR A 1 251 ? 15.358 -8.945 4.341 1.00 96.88 251 THR A N 1
ATOM 2003 C CA . THR A 1 251 ? 14.995 -8.000 3.267 1.00 96.88 251 THR A CA 1
ATOM 2004 C C . THR A 1 251 ? 16.185 -7.567 2.409 1.00 96.88 251 THR A C 1
ATOM 2006 O O . THR A 1 251 ? 16.010 -7.244 1.240 1.00 96.88 251 THR A O 1
ATOM 2009 N N . LYS A 1 252 ? 17.416 -7.648 2.933 1.00 96.19 252 LYS A N 1
ATOM 2010 C CA . LYS A 1 252 ? 18.659 -7.425 2.189 1.00 96.19 252 LYS A CA 1
ATOM 2011 C C . LYS A 1 252 ? 18.789 -8.313 0.949 1.00 96.19 252 LYS A C 1
ATOM 2013 O O . LYS A 1 252 ? 19.460 -7.917 0.003 1.00 96.19 252 LYS A O 1
ATOM 2018 N N . ALA A 1 253 ? 18.143 -9.479 0.921 1.00 95.88 253 ALA A N 1
ATOM 2019 C CA . ALA A 1 253 ? 18.100 -10.335 -0.265 1.00 95.88 253 ALA A CA 1
ATOM 2020 C C . ALA A 1 253 ? 17.420 -9.668 -1.479 1.00 95.88 253 ALA A C 1
ATOM 2022 O O . ALA A 1 253 ? 17.643 -10.105 -2.602 1.00 95.88 253 ALA A O 1
ATOM 2023 N N . LEU A 1 254 ? 16.625 -8.616 -1.258 1.00 96.94 254 LEU A N 1
ATOM 2024 C CA . LEU A 1 254 ? 15.942 -7.835 -2.294 1.00 96.94 254 LEU A CA 1
ATOM 2025 C C . LEU A 1 254 ? 16.729 -6.579 -2.709 1.00 96.94 254 LEU A C 1
ATOM 2027 O O . LEU A 1 254 ? 16.290 -5.834 -3.582 1.00 96.94 254 LEU A O 1
ATOM 2031 N N . SER A 1 255 ? 17.872 -6.308 -2.069 1.00 96.75 255 SER A N 1
ATOM 2032 C CA . SER A 1 255 ? 18.668 -5.109 -2.339 1.00 96.75 255 SER A CA 1
ATOM 2033 C C . SER A 1 255 ? 19.330 -5.190 -3.713 1.00 96.75 255 SER A C 1
ATOM 2035 O O . SER A 1 255 ? 19.771 -6.258 -4.142 1.00 96.75 255 SER A O 1
ATOM 2037 N N . THR A 1 256 ? 19.444 -4.053 -4.401 1.00 95.19 256 THR A N 1
ATOM 2038 C CA . THR A 1 256 ? 20.069 -3.885 -5.728 1.00 95.19 256 THR A CA 1
ATOM 2039 C C . THR A 1 256 ? 19.417 -4.661 -6.874 1.00 95.19 256 THR A C 1
ATOM 2041 O O . THR A 1 256 ? 19.989 -4.746 -7.966 1.00 95.19 256 THR A O 1
ATOM 2044 N N . MET A 1 257 ? 18.218 -5.196 -6.648 1.00 94.81 257 MET A N 1
ATOM 2045 C CA . MET A 1 257 ? 17.464 -5.980 -7.617 1.00 94.81 257 MET A CA 1
ATOM 2046 C C . MET A 1 257 ? 17.273 -5.218 -8.940 1.00 94.81 257 MET A C 1
ATOM 2048 O O . MET A 1 257 ? 16.878 -4.050 -8.948 1.00 94.81 257 MET A O 1
ATOM 2052 N N . LYS A 1 258 ? 17.586 -5.881 -10.062 1.00 92.50 258 LYS A N 1
ATOM 2053 C CA . LYS A 1 258 ? 17.513 -5.312 -11.424 1.00 92.50 258 LYS A CA 1
ATOM 2054 C C . LYS A 1 258 ? 16.353 -5.836 -12.258 1.00 92.50 258 LYS A C 1
ATOM 2056 O O . LYS A 1 258 ? 16.062 -5.260 -13.296 1.00 92.50 258 LYS A O 1
ATOM 2061 N N . GLU A 1 259 ? 15.705 -6.896 -11.798 1.00 94.06 259 GLU A N 1
ATOM 2062 C CA . GLU A 1 259 ? 14.565 -7.526 -12.455 1.00 94.06 259 GLU A CA 1
ATOM 2063 C C . GLU A 1 259 ? 13.533 -7.892 -11.382 1.00 94.06 259 GLU A C 1
ATOM 2065 O O . GLU A 1 259 ? 13.939 -8.229 -10.268 1.00 94.06 259 GLU A O 1
ATOM 2070 N N . PRO A 1 260 ? 12.222 -7.826 -11.665 1.00 95.56 260 PRO A N 1
ATOM 2071 C CA . PRO A 1 260 ? 11.203 -8.250 -10.713 1.00 95.56 260 PRO A CA 1
ATOM 2072 C C . PRO A 1 260 ? 11.375 -9.715 -10.284 1.00 95.56 260 PRO A C 1
ATOM 2074 O O . PRO A 1 260 ? 11.804 -10.558 -11.075 1.00 95.56 260 PRO A O 1
ATOM 2077 N N . LEU A 1 261 ? 10.992 -10.019 -9.044 1.00 96.31 261 LEU A N 1
ATOM 2078 C CA . LEU A 1 261 ? 11.026 -11.371 -8.478 1.00 96.31 261 LEU A CA 1
ATOM 2079 C C . LEU A 1 261 ? 9.630 -11.816 -8.052 1.00 96.31 261 LEU A C 1
ATOM 2081 O O . LEU A 1 261 ? 8.864 -11.030 -7.493 1.00 96.31 261 LEU A O 1
ATOM 2085 N N . VAL A 1 262 ? 9.327 -13.097 -8.254 1.00 97.38 262 VAL A N 1
ATOM 2086 C CA . VAL A 1 262 ? 8.077 -13.713 -7.791 1.00 97.38 262 VAL A CA 1
ATOM 2087 C C . VAL A 1 262 ? 8.329 -14.605 -6.576 1.00 97.38 262 VAL A C 1
ATOM 2089 O O . VAL A 1 262 ? 9.227 -15.447 -6.578 1.00 97.38 262 VAL A O 1
ATOM 2092 N N . PHE A 1 263 ? 7.496 -14.441 -5.546 1.00 96.62 263 PHE A N 1
ATOM 2093 C CA . PHE A 1 263 ? 7.456 -15.279 -4.348 1.00 96.62 263 PHE A CA 1
ATOM 2094 C C . PHE A 1 263 ? 6.022 -15.766 -4.122 1.00 96.62 263 PHE A C 1
ATOM 2096 O O . PHE A 1 263 ? 5.190 -15.046 -3.565 1.00 96.62 263 PHE A O 1
ATOM 2103 N N . GLY A 1 264 ? 5.720 -16.985 -4.575 1.00 96.12 264 GLY A N 1
ATOM 2104 C CA . GLY A 1 264 ? 4.352 -17.505 -4.557 1.00 96.12 264 GLY A CA 1
ATOM 2105 C C . GLY A 1 264 ? 3.428 -16.663 -5.437 1.00 96.12 264 GLY A C 1
ATOM 2106 O O . GLY A 1 264 ? 3.626 -16.590 -6.644 1.00 96.12 264 GLY A O 1
ATOM 2107 N N . ASP A 1 265 ? 2.438 -16.012 -4.825 1.00 97.56 265 ASP A N 1
ATOM 2108 C CA . ASP A 1 265 ? 1.485 -15.114 -5.493 1.00 97.56 265 ASP A CA 1
ATOM 2109 C C . ASP A 1 265 ? 1.858 -13.620 -5.396 1.00 97.56 265 ASP A C 1
ATOM 2111 O O . ASP A 1 265 ? 1.057 -12.754 -5.761 1.00 97.56 265 ASP A O 1
ATOM 2115 N N . THR A 1 266 ? 3.067 -13.303 -4.918 1.00 98.62 266 THR A N 1
ATOM 2116 C CA . THR A 1 266 ? 3.567 -11.928 -4.766 1.00 98.62 266 THR A CA 1
ATOM 2117 C C . THR A 1 266 ? 4.624 -11.591 -5.816 1.00 98.62 266 THR A C 1
ATOM 2119 O O . THR A 1 266 ? 5.675 -12.229 -5.860 1.00 98.62 266 THR A O 1
ATOM 2122 N N . LEU A 1 267 ? 4.376 -10.550 -6.614 1.00 98.56 267 LEU A N 1
ATOM 2123 C CA . LEU A 1 267 ? 5.350 -9.928 -7.509 1.00 98.56 267 LEU A CA 1
ATOM 2124 C C . LEU A 1 267 ? 6.021 -8.748 -6.795 1.00 98.56 267 LEU A C 1
ATOM 2126 O O . LEU A 1 267 ? 5.359 -7.779 -6.417 1.00 98.56 267 LEU A O 1
ATOM 2130 N N . VAL A 1 268 ? 7.339 -8.821 -6.633 1.00 98.50 268 VAL A N 1
ATOM 2131 C CA . VAL A 1 268 ? 8.163 -7.739 -6.093 1.00 98.50 268 VAL A CA 1
ATOM 2132 C C . VAL A 1 268 ? 8.854 -7.026 -7.242 1.00 98.50 268 VAL A C 1
ATOM 2134 O O . VAL A 1 268 ? 9.641 -7.623 -7.974 1.00 98.50 268 VAL A O 1
ATOM 2137 N N . LEU A 1 269 ? 8.555 -5.742 -7.398 1.00 98.25 269 LEU A N 1
ATOM 2138 C CA . LEU A 1 269 ? 9.136 -4.884 -8.421 1.00 98.25 269 LEU A CA 1
ATOM 2139 C C . LEU A 1 269 ? 10.508 -4.347 -8.004 1.00 98.25 269 LEU A C 1
ATOM 2141 O O . LEU A 1 269 ? 10.857 -4.332 -6.824 1.00 98.25 269 LEU A O 1
ATOM 2145 N N . THR A 1 270 ? 11.287 -3.879 -8.980 1.00 97.38 270 THR A N 1
ATOM 2146 C CA . THR A 1 270 ? 12.542 -3.151 -8.734 1.00 97.38 270 THR A CA 1
ATOM 2147 C C . THR A 1 270 ? 12.264 -1.816 -8.032 1.00 97.38 270 THR A C 1
ATOM 2149 O O . THR A 1 270 ? 11.118 -1.362 -7.974 1.00 97.38 270 THR A O 1
ATOM 2152 N N . ILE A 1 271 ? 13.309 -1.153 -7.516 1.00 96.81 271 ILE A N 1
ATOM 2153 C CA . ILE A 1 271 ? 13.170 0.194 -6.930 1.00 96.81 271 ILE A CA 1
ATOM 2154 C C . ILE A 1 271 ? 12.529 1.182 -7.917 1.00 96.81 271 ILE A C 1
ATOM 2156 O O . ILE A 1 271 ? 11.740 2.020 -7.501 1.00 96.81 271 ILE A O 1
ATOM 2160 N N . ASP A 1 272 ? 12.798 1.052 -9.219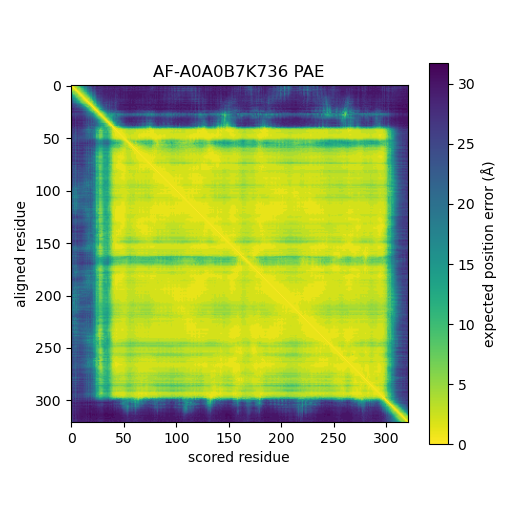 1.00 97.00 272 ASP A N 1
ATOM 2161 C CA . ASP A 1 272 ? 12.200 1.909 -10.247 1.00 97.00 272 ASP A CA 1
ATOM 2162 C C . ASP A 1 272 ? 10.740 1.557 -10.545 1.00 97.00 272 ASP A C 1
ATOM 2164 O O . ASP A 1 272 ? 9.994 2.424 -10.990 1.00 97.00 272 ASP A O 1
ATOM 2168 N N . GLY A 1 273 ? 10.303 0.333 -10.234 1.00 97.25 273 GLY A N 1
ATOM 2169 C CA . GLY A 1 273 ? 8.932 -0.130 -10.434 1.00 97.25 273 GLY A CA 1
ATOM 2170 C C . GLY A 1 273 ? 7.893 0.841 -9.899 1.00 97.25 273 GLY A C 1
ATOM 2171 O O . GLY A 1 273 ? 7.059 1.345 -10.652 1.00 97.25 273 GLY A O 1
ATOM 2172 N N . PHE A 1 274 ? 7.974 1.144 -8.607 1.00 96.31 274 PHE A N 1
ATOM 2173 C CA . PHE A 1 274 ? 7.137 2.175 -8.001 1.00 96.31 274 PHE A CA 1
ATOM 2174 C C . PHE A 1 274 ? 7.921 3.434 -7.637 1.00 96.31 274 PHE A C 1
ATOM 2176 O O . PHE A 1 274 ? 7.355 4.525 -7.630 1.00 96.31 274 PHE A O 1
ATOM 2183 N N . GLY A 1 275 ? 9.204 3.305 -7.309 1.00 93.38 275 GLY A N 1
ATOM 2184 C CA . GLY A 1 275 ? 10.013 4.357 -6.705 1.00 93.38 275 GLY A CA 1
ATOM 2185 C C . GLY A 1 275 ? 10.872 5.155 -7.683 1.00 93.38 275 GLY A C 1
ATOM 2186 O O . GLY A 1 275 ? 11.880 5.708 -7.242 1.00 93.38 275 GLY A O 1
ATOM 2187 N N . MET A 1 276 ? 10.519 5.213 -8.974 1.00 95.00 276 MET A N 1
ATOM 2188 C CA . MET A 1 276 ? 11.291 5.962 -9.975 1.00 95.00 276 MET A CA 1
ATOM 2189 C C . MET A 1 276 ? 11.390 7.450 -9.618 1.00 95.00 276 MET A C 1
ATOM 2191 O O . MET A 1 276 ? 10.403 8.079 -9.225 1.00 95.00 276 MET A O 1
ATOM 2195 N N . GLY A 1 277 ? 12.579 8.029 -9.797 1.00 92.06 277 GLY A N 1
ATOM 2196 C CA . GLY A 1 277 ? 12.841 9.455 -9.603 1.00 92.06 277 GLY A CA 1
ATOM 2197 C C . GLY A 1 277 ? 13.297 9.821 -8.192 1.00 92.06 277 GLY A C 1
ATOM 2198 O O . GLY A 1 277 ? 13.562 10.995 -7.918 1.00 92.06 277 GLY A O 1
ATOM 2199 N N . GLN A 1 278 ? 13.431 8.844 -7.293 1.00 91.81 278 GLN A N 1
ATOM 2200 C CA . GLN A 1 278 ? 13.931 9.085 -5.943 1.00 91.81 278 GLN A CA 1
ATOM 2201 C C . GLN A 1 278 ? 15.420 9.466 -5.955 1.00 91.81 278 GLN A C 1
ATOM 2203 O O . GLN A 1 278 ? 16.227 8.976 -6.745 1.00 91.81 278 GLN A O 1
ATOM 2208 N N . GLN A 1 279 ? 15.819 10.342 -5.030 1.00 91.69 279 GLN A N 1
ATOM 2209 C CA . GLN A 1 279 ? 17.221 10.767 -4.874 1.00 91.69 279 GLN A CA 1
ATOM 2210 C C . GLN A 1 279 ? 18.084 9.748 -4.108 1.00 91.69 279 GLN A C 1
ATOM 2212 O O . GLN A 1 279 ? 19.261 9.997 -3.852 1.00 91.69 279 GLN A O 1
ATOM 2217 N N . HIS A 1 280 ? 17.505 8.615 -3.714 1.00 92.88 280 HIS A N 1
ATOM 2218 C CA . HIS A 1 280 ? 18.142 7.573 -2.916 1.00 92.88 280 HIS A CA 1
ATOM 2219 C C . HIS A 1 280 ? 17.885 6.183 -3.506 1.00 92.88 280 HIS A C 1
ATOM 2221 O O . HIS A 1 280 ? 17.253 6.035 -4.551 1.00 92.88 280 HIS A O 1
ATOM 2227 N N . SER A 1 281 ? 18.421 5.157 -2.837 1.00 94.50 281 SER A N 1
ATOM 2228 C CA . SER A 1 281 ? 18.137 3.740 -3.118 1.00 94.50 281 SER A CA 1
ATOM 2229 C C . SER A 1 281 ? 18.485 3.268 -4.533 1.00 94.50 281 SER A C 1
ATOM 2231 O O . SER A 1 281 ? 18.067 2.199 -4.959 1.00 94.50 281 SER A O 1
ATOM 2233 N N . GLY A 1 282 ? 19.300 4.046 -5.253 1.00 93.12 282 GLY A N 1
ATOM 2234 C CA . GLY A 1 282 ? 19.760 3.711 -6.598 1.00 93.12 282 GLY A CA 1
ATOM 2235 C C . GLY A 1 282 ? 18.670 3.777 -7.669 1.00 93.12 282 GLY A C 1
ATOM 2236 O O . GLY A 1 282 ? 18.853 3.160 -8.716 1.00 93.12 282 GLY A O 1
ATOM 2237 N N . SER A 1 283 ? 17.571 4.495 -7.411 1.00 94.75 283 SER A N 1
ATOM 2238 C CA . SER A 1 283 ? 16.532 4.741 -8.414 1.00 94.75 283 SER A CA 1
ATOM 2239 C C . SER A 1 283 ? 17.050 5.605 -9.568 1.00 94.75 283 SER A C 1
ATOM 2241 O O . SER A 1 283 ? 17.876 6.504 -9.377 1.00 94.75 283 SER A O 1
ATOM 2243 N N . THR A 1 284 ? 16.539 5.343 -10.770 1.00 94.94 284 THR A N 1
ATOM 2244 C CA . THR A 1 284 ? 16.739 6.175 -11.952 1.00 94.94 284 THR A CA 1
ATOM 2245 C C . THR A 1 284 ? 16.181 7.578 -11.710 1.00 94.94 284 THR A C 1
ATOM 2247 O O . THR A 1 284 ? 14.995 7.760 -11.446 1.00 94.94 284 THR A O 1
ATOM 2250 N N . ASN A 1 285 ? 17.049 8.587 -11.809 1.00 93.12 285 ASN A N 1
ATOM 2251 C CA . ASN A 1 285 ? 16.720 9.997 -11.568 1.00 93.12 285 ASN A CA 1
ATOM 2252 C C . ASN A 1 285 ? 17.439 10.963 -12.533 1.00 93.12 285 ASN A C 1
ATOM 2254 O O . ASN A 1 285 ? 17.561 12.158 -12.261 1.00 93.12 285 ASN A O 1
ATOM 2258 N N . ASP A 1 286 ? 17.888 10.459 -13.685 1.00 92.31 286 ASP A N 1
ATOM 2259 C CA . ASP A 1 286 ? 18.600 11.214 -14.726 1.00 92.31 286 ASP A CA 1
ATOM 2260 C C . ASP A 1 286 ? 17.668 11.884 -15.760 1.00 92.31 286 ASP A C 1
ATOM 2262 O O . ASP A 1 286 ? 18.125 12.461 -16.749 1.00 92.31 286 ASP A O 1
ATOM 2266 N N . GLY A 1 287 ? 16.354 11.823 -15.524 1.00 89.31 287 GLY A N 1
ATOM 2267 C CA . GLY A 1 287 ? 15.312 12.339 -16.413 1.00 89.31 287 GLY A CA 1
ATOM 2268 C C . GLY A 1 287 ? 14.824 11.336 -17.460 1.00 89.31 287 GLY A C 1
ATOM 2269 O O . GLY A 1 287 ? 13.888 11.650 -18.199 1.00 89.31 287 GLY A O 1
ATOM 2270 N N . THR A 1 288 ? 15.414 10.141 -17.531 1.00 94.00 288 THR A N 1
ATOM 2271 C CA . THR A 1 288 ? 14.865 9.033 -18.317 1.00 94.00 288 THR A CA 1
ATOM 2272 C C . THR A 1 288 ? 13.791 8.279 -17.529 1.00 94.00 288 THR A C 1
ATOM 2274 O O . THR A 1 288 ? 13.725 8.357 -16.304 1.00 94.00 288 THR A O 1
ATOM 2277 N N . ILE A 1 289 ? 12.912 7.573 -18.243 1.00 94.19 289 ILE A N 1
ATOM 2278 C CA . ILE A 1 289 ? 11.887 6.708 -17.647 1.00 94.19 289 ILE A CA 1
ATOM 2279 C C . ILE A 1 289 ? 12.212 5.271 -18.074 1.00 94.19 289 ILE A C 1
ATOM 2281 O O . ILE A 1 289 ? 12.052 4.960 -19.262 1.00 94.19 289 ILE A O 1
ATOM 2285 N N . PRO A 1 290 ? 12.693 4.409 -17.158 1.00 94.06 290 PRO A N 1
ATOM 2286 C CA . PRO A 1 290 ? 12.906 2.991 -17.429 1.00 94.06 290 PRO A CA 1
ATOM 2287 C C . PRO A 1 290 ? 11.633 2.299 -17.926 1.00 94.06 290 PRO A C 1
ATOM 2289 O O . PRO A 1 290 ? 10.517 2.712 -17.610 1.00 94.06 290 PRO A O 1
ATOM 2292 N N . LYS A 1 291 ? 11.785 1.222 -18.705 1.00 92.12 291 LYS A N 1
ATOM 2293 C CA . LYS A 1 291 ? 10.638 0.465 -19.244 1.00 92.12 291 LYS A CA 1
ATOM 2294 C C . LYS A 1 291 ? 9.778 -0.133 -18.125 1.00 92.12 291 LYS A C 1
ATOM 2296 O O . LYS A 1 291 ? 8.562 -0.203 -18.263 1.00 92.12 291 LYS A O 1
ATOM 2301 N N . ASP A 1 292 ? 10.427 -0.576 -17.059 1.00 90.69 292 ASP A N 1
ATOM 2302 C CA . ASP A 1 292 ? 9.844 -1.188 -15.872 1.00 90.69 292 ASP A CA 1
ATOM 2303 C C . ASP A 1 292 ? 9.483 -0.167 -14.785 1.00 90.69 292 ASP A C 1
ATOM 2305 O O . ASP A 1 292 ? 9.064 -0.573 -13.710 1.00 90.69 292 ASP A O 1
ATOM 2309 N N . ALA A 1 293 ? 9.586 1.142 -15.056 1.00 96.25 293 ALA A N 1
ATOM 2310 C CA . ALA A 1 293 ? 9.077 2.175 -14.161 1.00 96.25 293 ALA A CA 1
ATOM 2311 C C . ALA A 1 293 ? 7.578 2.400 -14.390 1.00 96.25 293 ALA A C 1
ATOM 2313 O O . ALA A 1 293 ? 7.158 2.916 -15.431 1.00 96.25 293 ALA A O 1
ATOM 2314 N N . PHE A 1 294 ? 6.764 2.031 -13.404 1.00 97.69 294 PHE A N 1
ATOM 2315 C CA . PHE A 1 294 ? 5.307 2.075 -13.499 1.00 97.69 294 PHE A CA 1
ATOM 2316 C C . PHE A 1 294 ? 4.697 3.276 -12.786 1.00 97.69 294 PHE A C 1
ATOM 2318 O O . PHE A 1 294 ? 3.718 3.849 -13.274 1.00 97.69 294 PHE A O 1
ATOM 2325 N N . VAL A 1 295 ? 5.287 3.676 -11.661 1.00 97.12 295 VAL A N 1
ATOM 2326 C CA . VAL A 1 295 ? 4.841 4.807 -10.846 1.00 97.12 295 VAL A CA 1
ATOM 2327 C C . VAL A 1 295 ? 6.038 5.684 -10.480 1.00 97.12 295 VAL A C 1
ATOM 2329 O O . VAL A 1 295 ? 7.171 5.215 -10.406 1.00 97.12 295 VAL A O 1
ATOM 2332 N N . SER A 1 296 ? 5.783 6.975 -10.283 1.00 94.81 296 SER A N 1
ATOM 2333 C CA . SER A 1 296 ? 6.691 7.883 -9.579 1.00 94.81 296 SER A CA 1
ATOM 2334 C C . SER A 1 296 ? 5.937 8.621 -8.479 1.00 94.81 296 SER A C 1
ATOM 2336 O O . SER A 1 296 ? 4.780 9.005 -8.674 1.00 94.81 296 SER A O 1
ATOM 2338 N N . HIS A 1 297 ? 6.597 8.872 -7.354 1.00 92.00 297 HIS A N 1
ATOM 2339 C CA . HIS A 1 297 ? 6.011 9.539 -6.195 1.00 92.00 297 HIS A CA 1
ATOM 2340 C C . HIS A 1 297 ? 6.567 10.965 -6.044 1.00 92.00 297 HIS A C 1
ATOM 2342 O O . HIS A 1 297 ? 7.782 11.158 -6.019 1.00 92.00 297 HIS A O 1
ATOM 2348 N N . ASN A 1 298 ? 5.696 11.976 -5.933 1.00 86.56 298 ASN A N 1
ATOM 2349 C CA . ASN A 1 298 ? 6.112 13.385 -5.861 1.00 86.56 298 ASN A CA 1
ATOM 2350 C C . ASN A 1 298 ? 6.397 13.886 -4.435 1.00 86.56 298 ASN A C 1
ATOM 2352 O O . ASN A 1 298 ? 6.848 15.022 -4.278 1.00 86.56 298 ASN A O 1
ATOM 2356 N N . PHE A 1 299 ? 6.145 13.073 -3.401 1.00 75.25 299 PHE A N 1
ATOM 2357 C CA . PHE A 1 299 ? 6.372 13.417 -1.987 1.00 75.25 299 PHE A CA 1
ATOM 2358 C C . PHE A 1 299 ? 5.733 14.757 -1.589 1.00 75.25 299 PHE A C 1
ATOM 2360 O O . PHE A 1 299 ? 6.325 15.570 -0.876 1.00 75.25 299 PHE A O 1
ATOM 2367 N N . GLY A 1 300 ? 4.504 14.994 -2.051 1.00 58.53 300 GLY A N 1
ATOM 2368 C CA . GLY A 1 300 ? 3.764 16.242 -1.868 1.00 58.53 300 GLY A CA 1
ATOM 2369 C C . GLY A 1 300 ? 3.392 16.543 -0.412 1.00 58.53 300 GLY A C 1
ATOM 2370 O O . GLY A 1 300 ? 2.978 17.665 -0.105 1.00 58.53 300 GLY A O 1
ATOM 2371 N N . GLY A 1 301 ? 3.565 15.578 0.499 1.00 56.47 301 GLY A N 1
ATOM 2372 C CA . GLY A 1 301 ? 3.519 15.810 1.943 1.00 56.47 301 GLY A CA 1
ATOM 2373 C C . GLY A 1 301 ? 2.134 16.206 2.458 1.00 56.47 301 GLY A C 1
ATOM 2374 O O . GLY A 1 301 ? 2.018 17.017 3.380 1.00 56.47 301 GLY A O 1
ATOM 2375 N N . THR A 1 302 ? 1.070 15.641 1.883 1.00 48.09 302 THR A N 1
ATOM 2376 C CA . THR A 1 302 ? -0.327 15.859 2.315 1.00 48.09 302 THR A CA 1
ATOM 2377 C C . THR A 1 302 ? -0.557 15.471 3.783 1.00 48.09 302 THR A C 1
ATOM 2379 O O . THR A 1 302 ? -1.410 16.057 4.448 1.00 48.09 302 THR A O 1
ATOM 2382 N N . TRP A 1 303 ? 0.291 14.587 4.311 1.00 38.81 303 TRP A N 1
ATOM 2383 C CA . TRP A 1 303 ? 0.366 14.123 5.698 1.00 38.81 303 TRP A CA 1
ATOM 2384 C C . TRP A 1 303 ? 0.654 15.228 6.734 1.00 38.81 303 TRP A C 1
ATOM 2386 O O . TRP A 1 303 ? 0.229 15.119 7.877 1.00 38.81 303 TRP A O 1
ATOM 2396 N N . GLY A 1 304 ? 1.357 16.308 6.364 1.00 33.84 304 GLY A N 1
ATOM 2397 C CA . GLY A 1 304 ? 1.957 17.241 7.334 1.00 33.84 304 GLY A CA 1
ATOM 2398 C C . GLY A 1 304 ? 1.273 18.601 7.509 1.00 33.84 304 GLY A C 1
ATOM 2399 O O . GLY A 1 304 ? 1.741 19.414 8.305 1.00 33.84 304 GLY A O 1
ATOM 2400 N N . LYS A 1 305 ? 0.204 18.910 6.763 1.00 38.16 305 LYS A N 1
ATOM 2401 C CA . LYS A 1 305 ? -0.432 20.244 6.842 1.00 38.16 305 LYS A CA 1
ATOM 2402 C C . LYS A 1 305 ? -1.493 20.375 7.941 1.00 38.16 305 LYS A C 1
ATOM 2404 O O . LYS A 1 305 ? -1.796 21.500 8.323 1.00 38.16 305 LYS A O 1
ATOM 2409 N N . GLY A 1 306 ? -2.031 19.262 8.448 1.00 33.78 306 GLY A N 1
ATOM 2410 C CA . GLY A 1 306 ? -3.021 19.250 9.536 1.00 33.78 306 GLY A CA 1
ATOM 2411 C C . GLY A 1 306 ? -2.425 19.194 10.948 1.00 33.78 306 GLY A C 1
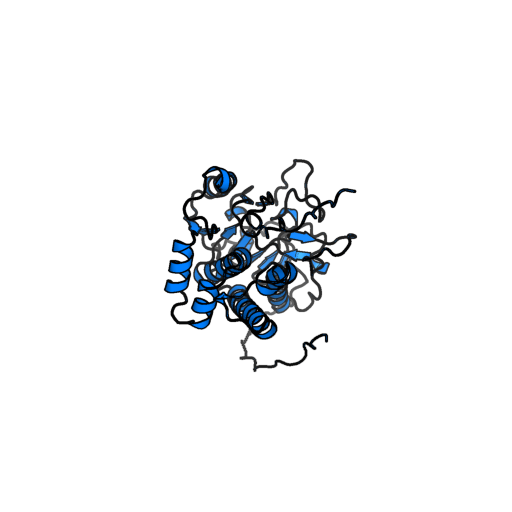ATOM 2412 O O . GLY A 1 306 ? -3.044 19.699 11.877 1.00 33.78 306 GLY A O 1
ATOM 2413 N N . ASP A 1 307 ? -1.209 18.655 11.087 1.00 40.84 307 ASP A N 1
ATOM 2414 C CA . ASP A 1 307 ? -0.577 18.332 12.379 1.00 40.84 307 ASP A CA 1
ATOM 2415 C C . ASP A 1 307 ? 0.576 19.285 12.751 1.00 40.84 307 ASP A C 1
ATOM 2417 O O . ASP A 1 307 ? 1.458 18.937 13.539 1.00 40.84 307 ASP A O 1
ATOM 2421 N N . GLN A 1 308 ? 0.600 20.515 12.214 1.00 30.03 308 GLN A N 1
ATOM 2422 C CA . GLN A 1 308 ? 1.534 21.523 12.726 1.00 30.03 308 GLN A CA 1
ATOM 2423 C C . GLN A 1 308 ? 1.157 21.875 14.169 1.00 30.03 308 GLN A C 1
ATOM 2425 O O . GLN A 1 308 ? 0.281 22.702 14.416 1.00 30.03 308 GLN A O 1
ATOM 2430 N N . MET A 1 309 ? 1.845 21.242 15.121 1.00 33.44 309 MET A N 1
ATOM 2431 C CA . MET A 1 309 ? 1.874 21.664 16.514 1.00 33.44 309 MET A CA 1
ATOM 2432 C C . MET A 1 309 ? 2.289 23.138 16.560 1.00 33.44 309 MET A C 1
ATOM 2434 O O . MET A 1 309 ? 3.407 23.507 16.193 1.00 33.44 309 MET A O 1
ATOM 2438 N N . ASP A 1 310 ? 1.360 23.989 16.989 1.00 29.22 310 ASP A N 1
ATOM 2439 C CA . ASP A 1 310 ? 1.611 25.394 17.273 1.00 29.22 310 ASP A CA 1
ATOM 2440 C C . ASP A 1 310 ? 2.644 25.507 18.405 1.00 29.22 310 ASP A C 1
ATOM 2442 O O . ASP A 1 310 ? 2.341 25.374 19.590 1.00 29.22 310 ASP A O 1
ATOM 2446 N N . HIS A 1 311 ? 3.897 25.751 18.030 1.00 31.41 311 HIS A N 1
ATOM 2447 C CA . HIS A 1 311 ? 4.968 26.136 18.947 1.00 31.41 311 HIS A CA 1
ATOM 2448 C C . HIS A 1 311 ? 5.210 27.654 18.950 1.00 31.41 311 HIS A C 1
ATOM 2450 O O . HIS A 1 311 ? 6.337 28.114 19.145 1.00 31.41 311 HIS A O 1
ATOM 2456 N N . SER A 1 312 ? 4.172 28.477 18.773 1.00 30.17 312 SER A N 1
ATOM 2457 C CA . SER A 1 312 ? 4.262 29.932 18.958 1.00 30.17 312 SER A CA 1
ATOM 2458 C C . SER A 1 312 ? 3.881 30.356 20.383 1.00 30.17 312 SER A C 1
ATOM 2460 O O . SER A 1 312 ? 3.032 31.208 20.619 1.00 30.17 312 SER A O 1
ATOM 2462 N N . GLY A 1 313 ? 4.571 29.776 21.368 1.00 31.47 313 GLY A N 1
ATOM 2463 C CA . GLY A 1 313 ? 4.208 29.918 22.775 1.00 31.47 313 GLY A CA 1
ATOM 2464 C C . GLY A 1 313 ? 5.327 30.240 23.755 1.00 31.47 313 GLY A C 1
ATOM 2465 O O . GLY A 1 313 ? 5.111 29.983 24.921 1.00 31.47 313 GLY A O 1
ATOM 2466 N N . GLU A 1 314 ? 6.488 30.780 23.360 1.00 35.25 314 GLU A N 1
ATOM 2467 C CA . GLU A 1 314 ? 7.386 31.482 24.305 1.00 35.25 314 GLU A CA 1
ATOM 2468 C C . GLU A 1 314 ? 8.561 32.174 23.589 1.00 35.25 314 GLU A C 1
ATOM 2470 O O . GLU A 1 314 ? 9.601 31.587 23.296 1.00 35.25 314 GLU A O 1
ATOM 2475 N N . LYS A 1 315 ? 8.441 33.484 23.337 1.00 32.78 315 LYS A N 1
ATOM 2476 C CA . LYS A 1 315 ? 9.616 34.359 23.207 1.00 32.78 315 LYS A CA 1
ATOM 2477 C C . LYS A 1 315 ? 9.555 35.425 24.287 1.00 32.78 315 LYS A C 1
ATOM 2479 O O . LYS A 1 315 ? 8.653 36.258 24.335 1.00 32.78 315 LYS A O 1
ATOM 2484 N N . GLY A 1 316 ? 10.526 35.320 25.188 1.00 31.61 316 GLY A N 1
ATOM 2485 C CA . GLY A 1 316 ? 10.598 36.021 26.454 1.00 31.61 316 GLY A CA 1
ATOM 2486 C C . GLY A 1 316 ? 10.513 37.542 26.365 1.00 31.61 316 GLY A C 1
ATOM 2487 O O . GLY A 1 316 ? 11.101 38.200 25.504 1.00 31.61 316 GLY A O 1
ATOM 2488 N N . LYS A 1 317 ? 9.834 38.096 27.372 1.00 31.89 317 LYS A N 1
ATOM 2489 C CA . LYS A 1 317 ? 9.937 39.491 27.797 1.00 31.89 317 LYS A CA 1
ATOM 2490 C C . LYS A 1 317 ? 11.405 39.839 28.069 1.00 31.89 317 LYS A C 1
ATOM 2492 O O . LYS A 1 317 ? 11.954 39.467 29.105 1.00 31.89 317 LYS A O 1
ATOM 2497 N N . LYS A 1 318 ? 12.023 40.622 27.183 1.00 35.34 318 LYS A N 1
ATOM 2498 C CA . LYS A 1 318 ? 13.221 41.403 27.520 1.00 35.34 318 LYS A CA 1
ATOM 2499 C C . LYS A 1 318 ? 12.844 42.421 28.600 1.00 35.34 318 LYS A C 1
ATOM 2501 O O . LYS A 1 318 ? 12.080 43.348 28.345 1.00 35.34 318 LYS A O 1
ATOM 2506 N N . LYS A 1 319 ? 13.379 42.244 29.811 1.00 36.16 319 LYS A N 1
ATOM 2507 C CA . LYS A 1 319 ? 13.436 43.302 30.825 1.00 36.16 319 LYS A CA 1
ATOM 2508 C C . LYS A 1 319 ? 14.524 44.290 30.416 1.00 36.16 319 LYS A C 1
ATOM 2510 O O . LYS A 1 319 ? 15.676 43.901 30.257 1.00 36.16 319 LYS A O 1
ATOM 2515 N N . GLY A 1 320 ? 14.137 45.549 30.252 1.00 36.22 320 GLY A N 1
ATOM 2516 C CA . GLY A 1 320 ? 15.069 46.664 30.219 1.00 36.22 320 GLY A CA 1
ATOM 2517 C C . GLY A 1 320 ? 15.577 46.987 31.622 1.00 36.22 320 GLY A C 1
ATOM 2518 O O . GLY A 1 320 ? 14.803 46.985 32.584 1.00 36.22 320 GLY A O 1
ATOM 2519 N N . LYS A 1 321 ? 16.873 47.262 31.708 1.00 32.88 321 LYS A N 1
ATOM 2520 C CA . LYS A 1 321 ? 17.490 48.327 32.498 1.00 32.88 321 LYS A CA 1
ATOM 2521 C C . LYS A 1 321 ? 18.903 48.540 31.982 1.00 32.88 321 LYS A C 1
ATOM 2523 O O . LYS A 1 321 ? 19.536 47.523 31.628 1.00 32.88 321 LYS A O 1
#

pLDDT: mean 84.47, std 23.37, range [25.94, 98.88]

Sequence (321 aa):
MPVNFERLHSPEVPVTYDNLASTPKLGEVVSGEEEGVVPGNSLIPQKIWQIMVNNDNPDPEILRDTKSWLARNIDYEYTLMSTKKSDEFVQKHYADEPRLLEIYTNLHNTGMKSDLLRYLILNVEGGVYADIDTVALQPVDAWVPDHLLGNIRLVVGPEFDQLDGPRWDGMAHFVQFGQWTIAAAAGHPVFRKLIDRALQAIEDLLEAYEVPIEDFRPHSHIEVVNSTGPIAFTELVFKHMQSFDPALKDTKALSTMKEPLVFGDTLVLTIDGFGMGQQHSGSTNDGTIPKDAFVSHNFGGTWGKGDQMDHSGEKGKKKGK

Mean predicted aligned error: 9.46 Å

Secondary structure (DSSP, 8-state):
-PPP------PPPP-------SPPPSSEE--S--TTPPPPPPSS-SEEEEEETT-SS--TTTTTTHHHHHHH-TTSEEEEEEHHHHHHHHHHHSTT-HHHHHHHHH---HHHHHHHHHHHHHHHT-EEEE-TTEEESS-GGGSS-GGGTTT--EEE-EEEE-TTSPP-TT--SSEEE-SSEEEE-TT-HHHHHHHHHHHHHHHHHHHHHT--TTT---SSHHHHHHHTSHHHHHHHHHHHHHHH-TT---GGGGTT--S-EEETTEEEPPHHHHHBT-SSTT---SS---TT--EEE----GGGSS---------------

Organism: Bionectria ochroleuca (NCBI:txid29856)

InterPro domains:
  IPR007577 Glycosyltransferase, DXD sugar-binding motif [PF04488] (66-146)
  IPR029044 Nucleotide-diphospho-sugar transferases [SSF53448] (43-251)
  IPR039367 Initiation-specific alpha-1,6-mannosyltransferase Och1-like [PTHR31834] (41-311)

Radius of gyration: 21.01 Å; Cα contacts (8 Å, |Δi|>4): 520; chains: 1; bounding box: 47×80×58 Å

Foldseek 3Di:
DDDDPDDDDDDDDDDDPPDDPDQDDDFDFPDDDPPPQDFDAALFALEEEEEDEPPQPDDVVLQVQVVQQCVQRVVGHYDYHYNVNLLVLCCVPVVVVVLLNQLLVQQPQPLLNVLLSVLSCCQAPFHKYAYSQKHFPHHPVPQADRNCRNFAFKEWEWQDAQPVHDDDQLRPANTWIAPNIMGGRHNDVLSVVLNVQLSVLQVVQCVVVVHDSNPDDDPDPNSSCCRRRGVSSRVSVQVVLCVQPVVSDGPNVLAPDPGWTDRGNYIYAYCQQADACDPHSPHDNPPDRDPNRGMHGPPPPPSPPPPPDPPPPDDDDDDDD